Protein AF-B9XBU4-F1 (afdb_monomer)

Mean predicted aligned error: 12.43 Å

Secondary structure (DSSP, 8-state):
--HHHHHHHHHHHHHHS-HHHHHHH-HHHHHTSTTTT--EEEE--GGG-EEEE-TTSS-EEEEEEEEETTEEEEEEEEEETTTTHHHHHTTPPP----GGGGTTPPEEPEEETT----GGG-SSEEEEESSSSEEEEEETTEEEEEEE---EE-TTHHHHHHHHHHHHHHHHHHHHHHHHHHHHHHHHHHHHHTT---

Solvent-accessible surface area (backbone atoms only — not comparable to full-atom values): 11240 Å² total; per-residue (Å²): 126,68,67,64,54,50,58,52,49,57,59,46,56,66,68,71,48,53,83,71,54,48,34,79,74,28,50,47,31,33,54,72,35,86,61,69,55,61,34,37,35,35,69,46,81,48,85,70,51,47,38,21,46,36,96,83,71,82,41,40,35,41,32,36,41,33,30,33,78,88,41,98,56,73,42,84,46,22,34,45,52,67,90,26,43,70,30,36,76,69,39,30,76,66,74,69,48,68,70,72,74,54,65,94,40,57,74,33,56,74,40,54,86,84,60,93,66,74,77,86,78,58,83,56,44,40,35,42,28,77,52,78,52,33,33,33,42,30,48,65,92,37,79,77,46,77,49,49,60,54,44,28,70,50,78,67,37,60,63,51,41,63,69,45,42,68,57,20,50,52,51,40,52,49,53,54,48,54,54,48,49,52,52,50,53,50,52,51,57,60,51,59,64,70,74,72,70,134

Organism: Pedosphaera parvula (strain Ellin514) (NCBI:txid320771)

Foldseek 3Di:
DLLVVLVVVLVVVVVVDPPVVCLVPFLLSVLPDPPNQWKKKDFDQQPPWWWFQQPVLPWIKIWTWIDIRVDRDIDIWIATCVQCVVCQVVLHDGPTDDPCSRPPTHTEDEAEPPDPDDPVPDQAWHWYAPDRFKIWIQGRNRTPGITGHRMGTDPVSVVVSVVCNVVRVVVRVVVSVVVSVVSVVVSVVVVVVVVPDD

Structure (mmCIF, N/CA/C/O backbone):
data_AF-B9XBU4-F1
#
_entry.id   AF-B9XBU4-F1
#
loop_
_atom_site.group_PDB
_atom_site.id
_atom_site.type_symbol
_atom_site.label_atom_id
_atom_site.label_alt_id
_atom_site.label_comp_id
_atom_site.label_asym_id
_atom_site.label_entity_id
_atom_site.label_seq_id
_atom_site.pdbx_PDB_ins_code
_atom_site.Cartn_x
_atom_site.Cartn_y
_atom_site.Cartn_z
_atom_site.occupancy
_atom_site.B_iso_or_equiv
_atom_site.auth_seq_id
_atom_site.auth_comp_id
_atom_site.auth_asym_id
_atom_site.auth_atom_id
_atom_site.pdbx_PDB_model_num
ATOM 1 N N . MET A 1 1 ? 39.170 -9.430 -46.259 1.00 44.94 1 MET A N 1
ATOM 2 C CA . MET A 1 1 ? 39.262 -10.009 -44.896 1.00 44.94 1 MET A CA 1
ATOM 3 C C . MET A 1 1 ? 39.259 -8.983 -43.748 1.00 44.94 1 MET A C 1
ATOM 5 O O . MET A 1 1 ? 39.310 -9.404 -42.606 1.00 44.94 1 MET A O 1
ATOM 9 N N . LYS A 1 2 ? 39.171 -7.660 -43.999 1.00 48.66 2 LYS A N 1
ATOM 10 C CA . LYS A 1 2 ? 39.200 -6.626 -42.936 1.00 48.66 2 LYS A CA 1
ATOM 11 C C . LYS A 1 2 ? 37.809 -6.240 -42.388 1.00 48.66 2 LYS A C 1
ATOM 13 O O . LYS A 1 2 ? 37.677 -5.972 -41.204 1.00 48.66 2 LYS A O 1
ATOM 18 N N . ILE A 1 3 ? 36.767 -6.295 -43.225 1.00 50.78 3 ILE A N 1
ATOM 19 C CA . ILE A 1 3 ? 35.385 -5.917 -42.855 1.00 50.78 3 ILE A CA 1
ATOM 20 C C . ILE A 1 3 ? 34.720 -6.976 -41.957 1.00 50.78 3 ILE A C 1
ATOM 22 O O . ILE A 1 3 ? 34.016 -6.635 -41.012 1.00 50.78 3 ILE A O 1
ATOM 26 N N . ALA A 1 4 ? 35.007 -8.262 -42.195 1.00 50.25 4 ALA A N 1
ATOM 27 C CA . ALA A 1 4 ? 34.515 -9.357 -41.354 1.00 50.25 4 ALA A CA 1
ATOM 28 C C . ALA A 1 4 ? 35.032 -9.255 -39.904 1.00 50.25 4 ALA A C 1
ATOM 30 O O . ALA A 1 4 ? 34.276 -9.492 -38.969 1.00 50.25 4 ALA A O 1
ATOM 31 N N . ASN A 1 5 ? 36.281 -8.809 -39.710 1.00 51.28 5 ASN A N 1
ATOM 32 C CA . ASN A 1 5 ? 36.848 -8.594 -38.375 1.00 51.28 5 ASN A CA 1
ATOM 33 C C . ASN A 1 5 ? 36.194 -7.419 -37.634 1.00 51.28 5 ASN A C 1
ATOM 35 O O . ASN A 1 5 ? 36.092 -7.476 -36.414 1.00 51.28 5 ASN A O 1
ATOM 39 N N . ALA A 1 6 ? 35.718 -6.386 -38.342 1.00 52.28 6 ALA A N 1
ATOM 40 C CA . ALA A 1 6 ? 35.018 -5.257 -37.724 1.00 52.28 6 ALA A CA 1
ATOM 41 C C . ALA A 1 6 ? 33.633 -5.665 -37.190 1.00 52.28 6 ALA A C 1
ATOM 43 O O . ALA A 1 6 ? 33.316 -5.356 -36.046 1.00 52.28 6 ALA A O 1
ATOM 44 N N . PHE A 1 7 ? 32.860 -6.441 -37.962 1.00 53.97 7 PHE A N 1
ATOM 45 C CA . PHE A 1 7 ? 31.570 -6.988 -37.514 1.00 53.97 7 PHE A CA 1
ATOM 46 C C . PHE A 1 7 ? 31.714 -7.915 -36.301 1.00 53.97 7 PHE A C 1
ATOM 48 O O . PHE A 1 7 ? 30.928 -7.828 -35.359 1.00 53.97 7 PHE A O 1
ATOM 55 N N . VAL A 1 8 ? 32.743 -8.769 -36.294 1.00 56.94 8 VAL A N 1
ATOM 56 C CA . VAL A 1 8 ? 33.048 -9.647 -35.153 1.00 56.94 8 VAL A CA 1
ATOM 57 C C . VAL A 1 8 ? 33.463 -8.831 -33.923 1.00 56.94 8 VAL A C 1
ATOM 59 O O . VAL A 1 8 ? 33.068 -9.176 -32.816 1.00 56.94 8 VAL A O 1
ATOM 62 N N . LEU A 1 9 ? 34.182 -7.714 -34.089 1.00 55.50 9 LEU A N 1
ATOM 63 C CA . LEU A 1 9 ? 34.556 -6.836 -32.974 1.00 55.50 9 LEU A CA 1
ATOM 64 C C . LEU A 1 9 ? 33.339 -6.127 -32.354 1.00 55.50 9 LEU A C 1
ATOM 66 O O . LEU A 1 9 ? 33.236 -6.050 -31.132 1.00 55.50 9 LEU A O 1
ATOM 70 N N . THR A 1 10 ? 32.398 -5.648 -33.178 1.00 55.38 10 THR A N 1
ATOM 71 C CA . THR A 1 10 ? 31.155 -5.009 -32.706 1.00 55.38 10 THR A CA 1
ATOM 72 C C . THR A 1 10 ? 30.244 -6.008 -31.988 1.00 55.38 10 THR A C 1
ATOM 74 O O . THR A 1 10 ? 29.650 -5.663 -30.971 1.00 55.38 10 THR A O 1
ATOM 77 N N . LEU A 1 11 ? 30.188 -7.258 -32.465 1.00 58.38 11 LEU A N 1
ATOM 78 C CA . LEU A 1 11 ? 29.451 -8.348 -31.818 1.00 58.38 11 LEU A CA 1
ATOM 79 C C . LEU A 1 11 ? 30.136 -8.843 -30.527 1.00 58.38 11 LEU A C 1
ATOM 81 O O . LEU A 1 11 ? 29.464 -9.258 -29.590 1.00 58.38 11 LEU A O 1
ATOM 85 N N . CYS A 1 12 ? 31.470 -8.792 -30.450 1.00 53.94 12 CYS A N 1
ATOM 86 C CA . CYS A 1 12 ? 32.219 -9.172 -29.249 1.00 53.94 12 CYS A CA 1
ATOM 87 C C . CYS A 1 12 ? 32.172 -8.106 -28.145 1.00 53.94 12 CYS A C 1
ATOM 89 O O . CYS A 1 12 ? 32.197 -8.468 -26.970 1.00 53.94 12 CYS A O 1
ATOM 91 N N . LEU A 1 13 ? 32.069 -6.811 -28.474 1.00 56.41 13 LEU A N 1
ATOM 92 C CA . LEU A 1 13 ? 31.963 -5.752 -27.458 1.00 56.41 13 LEU A CA 1
ATOM 93 C C . LEU A 1 13 ? 30.674 -5.853 -26.626 1.00 56.41 13 LEU A C 1
ATOM 95 O O . LEU A 1 13 ? 30.703 -5.543 -25.439 1.00 56.41 13 LEU A O 1
ATOM 99 N N . SER A 1 14 ? 29.570 -6.329 -27.211 1.00 55.53 14 SER A N 1
ATOM 100 C CA . SER A 1 14 ? 28.312 -6.577 -26.490 1.00 55.53 14 SER A CA 1
ATOM 101 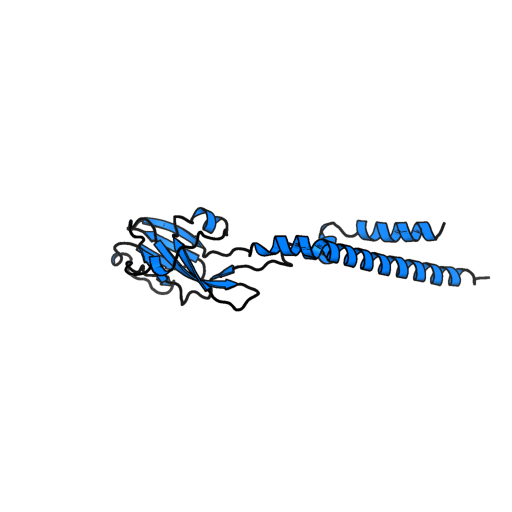C C . SER A 1 14 ? 28.312 -7.874 -25.672 1.00 55.53 14 SER A C 1
ATOM 103 O O . SER A 1 14 ? 27.470 -8.031 -24.795 1.00 55.53 14 SER A O 1
ATOM 105 N N . LEU A 1 15 ? 29.258 -8.788 -25.923 1.00 54.34 15 LEU A N 1
ATOM 106 C CA . LEU A 1 15 ? 29.473 -10.002 -25.123 1.00 54.34 15 LEU A CA 1
ATOM 107 C C . LEU A 1 15 ? 30.438 -9.772 -23.944 1.00 54.34 15 LEU A C 1
ATOM 109 O O . LEU A 1 15 ? 30.453 -10.562 -23.002 1.00 54.34 15 LEU A O 1
ATOM 113 N N . LEU A 1 16 ? 31.245 -8.705 -23.992 1.00 52.81 16 LEU A N 1
ATOM 114 C CA . LEU A 1 16 ? 32.204 -8.329 -22.943 1.00 52.81 16 LEU A CA 1
ATOM 115 C C . LEU A 1 16 ? 31.571 -7.506 -21.811 1.00 52.81 16 LEU A C 1
ATOM 117 O O . LEU A 1 16 ? 32.128 -7.450 -20.715 1.00 52.81 16 LEU A O 1
ATOM 121 N N . THR A 1 17 ? 30.413 -6.886 -22.043 1.00 53.12 17 THR A N 1
ATOM 122 C CA . THR A 1 17 ? 29.632 -6.222 -20.997 1.00 53.12 17 THR A CA 1
ATOM 123 C C . THR A 1 17 ? 28.636 -7.231 -20.426 1.00 53.12 17 THR A C 1
ATOM 125 O O . THR A 1 17 ? 27.752 -7.727 -21.116 1.00 53.12 17 THR A O 1
ATOM 128 N N . GLY A 1 18 ? 28.820 -7.623 -19.162 1.00 50.38 18 GLY A N 1
ATOM 129 C CA . GLY A 1 18 ? 27.978 -8.638 -18.522 1.00 50.38 18 GLY A CA 1
ATOM 130 C C . GLY A 1 18 ? 26.481 -8.299 -18.584 1.00 50.38 18 GLY A C 1
ATOM 131 O O . GLY A 1 18 ? 26.104 -7.136 -18.714 1.00 50.38 18 GLY A O 1
ATOM 132 N N . CYS A 1 19 ? 25.618 -9.312 -18.427 1.00 55.16 19 CYS A N 1
ATOM 133 C CA . CYS A 1 19 ? 24.149 -9.191 -18.497 1.00 55.16 19 CYS A CA 1
ATOM 134 C C . CYS A 1 19 ? 23.540 -8.045 -17.661 1.00 55.16 19 CYS A C 1
ATOM 136 O O . CYS A 1 19 ? 22.446 -7.589 -17.982 1.00 55.16 19 CYS A O 1
ATOM 138 N N . GLY A 1 20 ? 24.227 -7.566 -16.616 1.00 54.94 20 GLY A N 1
ATOM 139 C CA . GLY A 1 20 ? 23.809 -6.393 -15.843 1.00 54.94 20 GLY A CA 1
ATOM 140 C C . GLY A 1 20 ? 23.891 -5.075 -16.624 1.00 54.94 20 GLY A C 1
ATOM 141 O O . GLY A 1 20 ? 22.955 -4.291 -16.573 1.00 54.94 20 GLY A O 1
ATOM 142 N N . SER A 1 21 ? 24.942 -4.860 -17.424 1.00 58.69 21 SER A N 1
ATOM 143 C CA . SER A 1 21 ? 25.138 -3.603 -18.164 1.00 58.69 21 SER A CA 1
ATOM 144 C C . SER A 1 21 ? 24.161 -3.416 -19.321 1.00 58.69 21 SER A C 1
ATOM 146 O O . SER A 1 21 ? 23.917 -2.284 -19.718 1.00 58.69 21 SER A O 1
ATOM 148 N N . LEU A 1 22 ? 23.581 -4.492 -19.869 1.00 60.09 22 LEU A N 1
ATOM 149 C CA . LEU A 1 22 ? 22.624 -4.382 -20.976 1.00 60.09 22 LEU A CA 1
ATOM 150 C C . LEU A 1 22 ? 21.317 -3.692 -20.557 1.00 60.09 22 LEU A C 1
ATOM 152 O O . LEU A 1 22 ? 20.719 -2.999 -21.381 1.00 60.09 22 LEU A O 1
ATOM 156 N N . LYS A 1 23 ? 20.904 -3.826 -19.286 1.00 65.94 23 LYS A N 1
ATOM 157 C CA . LYS A 1 23 ? 19.746 -3.099 -18.737 1.00 65.94 23 LYS A CA 1
ATOM 158 C C . LYS A 1 23 ? 19.961 -1.584 -18.743 1.00 65.94 23 LYS A C 1
ATOM 160 O O . LYS A 1 23 ? 19.023 -0.856 -19.040 1.00 65.94 23 LYS A O 1
ATOM 165 N N . ASP A 1 24 ? 21.189 -1.139 -18.492 1.00 68.56 24 ASP A N 1
ATOM 166 C CA . ASP A 1 24 ? 21.507 0.285 -18.334 1.00 68.56 24 ASP A CA 1
ATOM 167 C C . ASP A 1 24 ? 21.858 0.981 -19.658 1.00 68.56 24 ASP A C 1
ATOM 169 O O . ASP A 1 24 ? 21.751 2.201 -19.763 1.00 68.56 24 ASP A O 1
ATOM 173 N N . ILE A 1 25 ? 22.282 0.224 -20.678 1.00 74.31 25 ILE A N 1
ATOM 174 C CA . ILE A 1 25 ? 22.754 0.787 -21.959 1.00 74.31 25 ILE A CA 1
ATOM 175 C C . ILE A 1 25 ? 21.754 0.660 -23.111 1.00 74.31 25 ILE A C 1
ATOM 177 O O . ILE A 1 25 ? 21.937 1.319 -24.133 1.00 74.31 25 ILE A O 1
ATOM 181 N N . THR A 1 26 ? 20.726 -0.185 -22.983 1.00 83.94 26 THR A N 1
ATOM 182 C CA . THR A 1 26 ? 19.707 -0.377 -24.027 1.00 83.94 26 THR A CA 1
ATOM 183 C C . THR A 1 26 ? 18.367 0.198 -23.588 1.00 83.94 26 THR A C 1
ATOM 185 O O . THR A 1 26 ? 17.974 0.089 -22.429 1.00 83.94 26 THR A O 1
ATOM 188 N N . LEU A 1 27 ? 17.632 0.792 -24.521 1.00 85.94 27 LEU A N 1
ATOM 189 C CA . LEU A 1 27 ? 16.272 1.276 -24.318 1.00 85.94 27 LEU A CA 1
ATOM 190 C C . LEU A 1 27 ? 15.322 0.127 -23.992 1.00 85.94 27 LEU A C 1
ATOM 192 O O . LEU A 1 27 ? 14.425 0.305 -23.174 1.00 85.94 27 LEU A O 1
ATOM 196 N N . THR A 1 28 ? 15.511 -1.053 -24.591 1.00 85.75 28 THR A N 1
ATOM 197 C CA . THR A 1 28 ? 14.713 -2.240 -24.249 1.00 85.75 28 THR A CA 1
ATOM 198 C C . THR A 1 28 ? 15.045 -2.716 -22.838 1.00 85.75 28 THR A C 1
ATOM 200 O O . THR A 1 28 ? 14.140 -3.019 -22.064 1.00 85.75 28 THR A O 1
ATOM 203 N N . GLY A 1 29 ? 16.326 -2.727 -22.471 1.00 83.62 29 GLY A N 1
ATOM 204 C CA . GLY A 1 29 ? 16.784 -3.046 -21.123 1.00 83.62 29 GLY A CA 1
ATOM 205 C C . GLY A 1 29 ? 16.231 -2.089 -20.069 1.00 83.62 29 GLY A C 1
ATOM 206 O O . GLY A 1 29 ? 15.726 -2.549 -19.046 1.00 83.62 29 GLY A O 1
ATOM 207 N N . ALA A 1 30 ? 16.240 -0.787 -20.358 1.00 84.62 30 ALA A N 1
ATOM 208 C CA . ALA A 1 30 ? 15.678 0.227 -19.480 1.00 84.62 30 ALA A CA 1
ATOM 209 C C . ALA A 1 30 ? 14.156 0.077 -19.386 1.00 84.62 30 ALA A C 1
ATOM 211 O O . ALA A 1 30 ? 13.621 0.031 -18.290 1.00 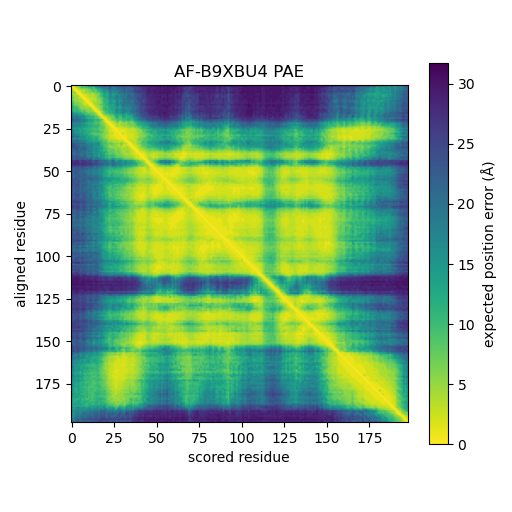84.62 30 ALA A O 1
ATOM 212 N N . LEU A 1 31 ? 13.446 -0.091 -20.507 1.00 86.75 31 LEU A N 1
ATOM 213 C CA . LEU A 1 31 ? 11.985 -0.233 -20.532 1.00 86.75 31 LEU A CA 1
ATOM 214 C C . LEU A 1 31 ? 11.477 -1.386 -19.651 1.00 86.75 31 LEU A C 1
ATOM 216 O O . LEU A 1 31 ? 10.436 -1.260 -19.000 1.00 86.75 31 LEU A O 1
ATOM 220 N N . TRP A 1 32 ? 12.218 -2.494 -19.637 1.00 85.38 32 TRP A N 1
ATOM 221 C CA . TRP A 1 32 ? 11.923 -3.695 -18.854 1.00 85.38 32 TRP A CA 1
ATOM 222 C C . TRP A 1 32 ? 12.679 -3.755 -17.522 1.00 85.38 32 TRP A C 1
ATOM 224 O O . TRP A 1 32 ? 12.661 -4.791 -16.853 1.00 85.38 32 TRP A O 1
ATOM 234 N N . SER A 1 33 ? 13.338 -2.667 -17.120 1.00 81.50 33 SER A N 1
ATOM 235 C CA . SER A 1 33 ? 13.872 -2.542 -15.772 1.00 81.50 33 SER A CA 1
ATOM 236 C C . SER A 1 33 ? 12.733 -2.343 -14.776 1.00 81.50 33 SER A C 1
ATOM 238 O O . SER A 1 33 ? 11.664 -1.816 -15.106 1.00 81.50 33 SER A O 1
ATOM 240 N N . ASP A 1 34 ? 12.978 -2.753 -13.535 1.00 72.38 34 ASP A N 1
ATOM 241 C CA . ASP A 1 34 ? 11.997 -2.629 -12.461 1.00 72.38 34 ASP A CA 1
ATOM 242 C C . ASP A 1 34 ? 11.719 -1.167 -12.089 1.00 72.38 34 ASP A C 1
ATOM 244 O O . ASP A 1 34 ? 10.756 -0.917 -11.383 1.00 72.38 34 ASP A O 1
ATOM 248 N N . GLU A 1 35 ? 12.510 -0.204 -12.581 1.00 73.94 35 GLU A N 1
ATOM 249 C CA . GLU A 1 35 ? 12.452 1.213 -12.201 1.00 73.94 35 GLU A CA 1
ATOM 250 C C . GLU A 1 35 ? 11.809 2.113 -13.268 1.00 73.94 35 GLU A C 1
ATOM 252 O O . GLU A 1 35 ? 11.140 3.098 -12.939 1.00 73.94 35 GLU A O 1
ATOM 257 N N . PHE A 1 36 ? 11.967 1.798 -14.559 1.00 74.69 36 PHE A N 1
ATOM 258 C CA . PHE A 1 36 ? 11.663 2.742 -15.645 1.00 74.69 36 PHE A CA 1
ATOM 259 C C . PHE A 1 36 ? 10.202 3.202 -15.661 1.00 74.69 36 PHE A C 1
ATOM 261 O O . PHE A 1 36 ? 9.922 4.401 -15.779 1.00 74.69 36 PHE A O 1
ATOM 268 N N . LEU A 1 37 ? 9.260 2.282 -15.442 1.00 76.81 37 LEU A N 1
ATOM 269 C CA . LEU A 1 37 ? 7.837 2.603 -15.279 1.00 76.81 37 LEU A CA 1
ATOM 270 C C . LEU A 1 37 ? 7.327 2.430 -13.848 1.00 76.81 37 LEU A C 1
ATOM 272 O O . LEU A 1 37 ? 6.114 2.506 -13.637 1.00 76.81 37 LEU A O 1
ATOM 276 N N . LEU A 1 38 ? 8.216 2.211 -12.875 1.00 77.31 38 LEU A N 1
ATOM 277 C CA . LEU A 1 38 ? 7.793 2.069 -11.491 1.00 77.31 38 LEU A CA 1
ATOM 278 C C . LEU A 1 38 ? 7.153 3.361 -11.021 1.00 77.31 38 LEU A C 1
ATOM 280 O O . LEU A 1 38 ? 7.721 4.454 -11.123 1.00 77.31 38 LEU A O 1
ATOM 284 N N . ASN A 1 39 ? 5.940 3.217 -10.523 1.00 82.81 39 ASN A N 1
ATOM 285 C CA . ASN A 1 39 ? 5.168 4.314 -9.999 1.00 82.81 39 ASN A CA 1
ATOM 286 C C . ASN A 1 39 ? 4.389 3.767 -8.819 1.00 82.81 39 ASN A C 1
ATOM 288 O O . ASN A 1 39 ? 3.388 3.077 -9.018 1.00 82.81 39 ASN A O 1
ATOM 292 N N . ASN A 1 40 ? 4.887 3.993 -7.609 1.00 85.94 40 ASN A N 1
ATOM 293 C CA . ASN A 1 40 ? 4.255 3.421 -6.436 1.00 85.94 40 ASN A CA 1
ATOM 294 C C . ASN A 1 40 ? 3.129 4.321 -5.946 1.00 85.94 40 ASN A C 1
ATOM 296 O O . ASN A 1 40 ? 3.098 5.534 -6.167 1.00 85.94 40 ASN A O 1
ATOM 300 N N . HIS A 1 41 ? 2.178 3.679 -5.290 1.00 89.50 41 HIS A N 1
ATOM 301 C CA . HIS A 1 41 ? 1.215 4.310 -4.420 1.00 89.50 41 HIS A CA 1
ATOM 302 C C . HIS A 1 41 ? 1.769 4.247 -3.005 1.00 89.50 41 HIS A C 1
ATOM 304 O O . HIS A 1 41 ? 2.063 3.160 -2.510 1.00 89.50 41 HIS A O 1
ATOM 310 N N . VAL A 1 42 ? 1.903 5.409 -2.376 1.00 89.50 42 VAL A N 1
ATOM 311 C CA . VAL A 1 42 ? 2.444 5.569 -1.028 1.00 89.50 42 VAL A CA 1
ATOM 312 C C . VAL A 1 42 ? 1.442 6.311 -0.141 1.00 89.50 42 VAL A C 1
ATOM 314 O O . VAL A 1 42 ? 0.678 7.156 -0.630 1.00 89.50 42 VAL A O 1
ATOM 317 N N . PRO A 1 43 ? 1.402 6.018 1.166 1.00 89.38 43 PRO A N 1
ATOM 318 C CA . PRO A 1 43 ? 0.664 6.838 2.113 1.00 89.38 43 PRO A CA 1
ATOM 319 C C . PRO A 1 43 ? 1.282 8.243 2.195 1.00 89.38 43 PRO A C 1
ATOM 321 O O . PRO A 1 43 ? 2.498 8.419 2.216 1.00 89.38 43 PRO A O 1
ATOM 324 N N . THR A 1 44 ? 0.426 9.257 2.252 1.00 85.94 44 THR A N 1
ATOM 325 C CA . THR A 1 44 ? 0.817 10.641 2.545 1.00 85.94 44 THR A CA 1
ATOM 326 C C . THR A 1 44 ? 1.124 10.754 4.040 1.00 85.94 44 THR A C 1
ATOM 328 O O . THR A 1 44 ? 0.537 10.012 4.828 1.00 85.94 44 THR A O 1
ATOM 331 N N . ASN A 1 45 ? 2.029 11.664 4.427 1.00 69.88 45 ASN A N 1
ATOM 332 C CA . ASN A 1 45 ? 2.414 11.922 5.823 1.00 69.88 45 ASN A CA 1
ATOM 333 C C . ASN A 1 45 ? 1.186 11.855 6.750 1.00 69.88 45 ASN A C 1
ATOM 335 O O . ASN A 1 45 ? 0.194 12.544 6.511 1.00 69.88 45 ASN A O 1
ATOM 339 N N . GLY A 1 46 ? 1.243 10.976 7.757 1.00 63.56 46 GLY A N 1
ATOM 340 C CA . GLY A 1 46 ? 0.084 10.365 8.428 1.00 63.56 46 GLY A CA 1
ATOM 341 C C . GLY A 1 46 ? -0.869 11.268 9.223 1.00 63.56 46 GLY A C 1
ATOM 342 O O . GLY A 1 46 ? -1.709 10.749 9.952 1.00 63.56 46 GLY A O 1
ATOM 343 N N . GLU A 1 47 ? -0.802 12.591 9.073 1.00 69.31 47 GLU A N 1
ATOM 344 C CA . GLU A 1 47 ? -1.667 13.563 9.758 1.00 69.31 47 GLU A CA 1
ATOM 345 C C . GLU A 1 47 ? -3.156 13.383 9.431 1.00 69.31 47 GLU A C 1
ATOM 347 O O . GLU A 1 47 ? -4.019 13.673 10.256 1.00 69.31 47 GLU A O 1
ATOM 352 N N . ALA A 1 48 ? -3.475 12.872 8.240 1.00 80.88 48 ALA A N 1
ATOM 353 C CA . ALA A 1 48 ? -4.854 12.658 7.815 1.00 80.88 48 ALA A CA 1
ATOM 354 C C . ALA A 1 48 ? -5.377 11.244 8.127 1.00 80.88 48 ALA A C 1
ATOM 356 O O . ALA A 1 48 ? -6.532 10.952 7.809 1.00 80.88 48 ALA A O 1
ATOM 357 N N . THR A 1 49 ? -4.570 10.346 8.699 1.00 89.06 49 THR A N 1
ATOM 358 C CA . THR A 1 49 ? -4.975 8.953 8.936 1.00 89.06 49 THR A CA 1
ATOM 359 C C . THR A 1 49 ? -5.989 8.871 10.073 1.00 89.06 49 THR A C 1
ATOM 361 O O . THR A 1 49 ? -5.790 9.427 11.148 1.00 89.06 49 THR A O 1
ATOM 364 N N . THR A 1 50 ? -7.093 8.161 9.846 1.00 91.94 50 THR A N 1
ATOM 365 C CA . THR A 1 50 ? -8.114 7.902 10.870 1.00 91.94 50 THR A CA 1
ATOM 366 C C . THR A 1 50 ? -8.532 6.443 10.848 1.00 91.94 50 THR A C 1
ATOM 368 O O . THR A 1 50 ? -8.488 5.796 9.801 1.00 91.94 50 THR A O 1
ATOM 371 N N . ALA A 1 51 ? -8.951 5.923 11.997 1.00 92.81 51 ALA A N 1
ATOM 372 C CA . ALA A 1 51 ? -9.329 4.528 12.148 1.00 92.81 51 ALA A CA 1
ATOM 373 C C . ALA A 1 51 ? -10.699 4.387 12.815 1.00 92.81 51 ALA A C 1
ATOM 375 O O . ALA A 1 51 ? -11.113 5.246 13.593 1.00 92.81 51 ALA A O 1
ATOM 376 N N . PHE A 1 52 ? -11.413 3.312 12.487 1.00 94.12 52 PHE A N 1
ATOM 377 C CA . PHE A 1 52 ? -12.770 3.053 12.964 1.00 94.12 52 PHE A CA 1
ATOM 378 C C . PHE A 1 52 ? -13.001 1.563 13.208 1.00 94.12 52 PHE A C 1
ATOM 380 O O . PHE A 1 52 ? -12.533 0.726 12.438 1.00 94.12 52 PHE A O 1
ATOM 387 N N . ILE A 1 53 ? -13.782 1.219 14.228 1.00 93.44 53 ILE A N 1
ATOM 388 C CA . ILE A 1 53 ? -14.168 -0.168 14.505 1.00 93.44 53 ILE A CA 1
ATOM 389 C C . ILE A 1 53 ? -15.121 -0.667 13.413 1.00 93.44 53 ILE A C 1
ATOM 391 O O . ILE A 1 53 ? -16.087 0.011 13.041 1.00 93.44 53 ILE A O 1
ATOM 395 N N . LYS A 1 54 ? -14.882 -1.876 12.897 1.00 93.06 54 LYS A N 1
ATOM 396 C CA . LYS A 1 54 ? -15.821 -2.560 11.999 1.00 93.06 54 LYS A CA 1
ATOM 397 C C . LYS A 1 54 ? -17.106 -2.940 12.746 1.00 93.06 54 LYS A C 1
ATOM 399 O O . LYS A 1 54 ? -17.102 -3.170 13.945 1.00 93.06 54 LYS A O 1
ATOM 404 N N . ALA A 1 55 ? -18.225 -3.050 12.025 1.00 89.38 55 ALA A N 1
ATOM 405 C CA . ALA A 1 55 ? -19.545 -3.366 12.593 1.00 89.38 55 ALA A CA 1
ATOM 406 C C . ALA A 1 55 ? -19.577 -4.592 13.522 1.00 89.38 55 ALA A C 1
ATOM 408 O O . ALA A 1 55 ? -20.333 -4.617 14.484 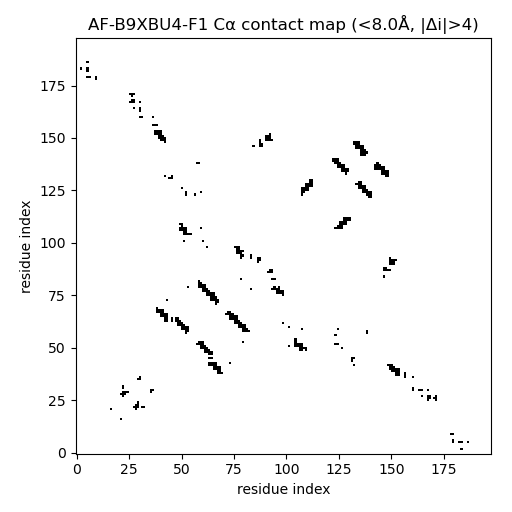1.00 89.38 55 ALA A O 1
ATOM 409 N N . ASP A 1 56 ? -18.798 -5.615 13.181 1.00 89.56 56 ASP A N 1
ATOM 410 C CA . ASP A 1 56 ? -18.714 -6.888 13.891 1.00 89.56 56 ASP A CA 1
ATOM 411 C C . ASP A 1 56 ? -17.693 -6.868 15.040 1.00 89.56 56 ASP A C 1
ATOM 413 O O . ASP A 1 56 ? -17.522 -7.894 15.692 1.00 89.56 56 ASP A O 1
ATOM 417 N N . GLN A 1 57 ? -17.024 -5.730 15.272 1.00 88.12 57 GLN A N 1
ATOM 418 C CA . GLN A 1 57 ? -15.941 -5.530 16.244 1.00 88.12 57 GLN A CA 1
ATOM 419 C C . GLN A 1 57 ? -14.736 -6.462 16.053 1.00 88.12 57 GLN A C 1
ATOM 421 O O . GLN A 1 57 ? -13.914 -6.610 16.952 1.00 88.12 57 GLN A O 1
ATOM 426 N N . LYS A 1 58 ? -14.612 -7.091 14.880 1.00 90.88 58 LYS A N 1
ATOM 427 C CA . LYS A 1 58 ? -13.555 -8.069 14.588 1.00 90.88 58 LYS A CA 1
ATOM 428 C C . LYS A 1 58 ? -12.445 -7.520 13.714 1.00 90.88 58 LYS A C 1
ATOM 430 O O . LYS A 1 58 ? -11.520 -8.262 13.430 1.00 90.88 58 LYS A O 1
ATOM 435 N N . ASP A 1 59 ? -12.548 -6.274 13.265 1.00 93.88 59 ASP A N 1
ATOM 436 C CA . ASP A 1 59 ? -11.546 -5.624 12.425 1.00 93.88 59 ASP A CA 1
ATOM 437 C C . ASP A 1 59 ? -11.583 -4.104 12.628 1.00 93.88 59 ASP A C 1
ATOM 439 O O . ASP A 1 59 ? -12.532 -3.547 13.194 1.00 93.88 59 ASP A O 1
ATOM 443 N N . VAL A 1 60 ? -10.562 -3.429 12.120 1.00 94.62 60 VAL A N 1
ATOM 444 C CA . VAL A 1 60 ? -10.435 -1.979 12.111 1.00 94.62 60 VAL A CA 1
ATOM 445 C C . VAL A 1 60 ? -10.353 -1.495 10.671 1.00 94.62 60 VAL A C 1
ATOM 447 O O . VAL A 1 60 ? -9.579 -1.989 9.855 1.00 94.62 60 VAL A O 1
ATOM 450 N N . LEU A 1 61 ? -11.186 -0.513 10.353 1.00 95.94 61 LEU A N 1
ATOM 451 C CA . LEU A 1 61 ? -11.148 0.227 9.105 1.00 95.94 61 LEU A CA 1
ATOM 452 C C . LEU A 1 61 ? -10.144 1.367 9.248 1.00 95.94 61 LEU A C 1
ATOM 454 O O . LEU A 1 61 ? -10.386 2.293 10.019 1.00 95.94 61 LEU A O 1
ATOM 458 N N . ILE A 1 62 ? -9.068 1.343 8.471 1.00 94.06 62 ILE A N 1
ATOM 459 C CA . ILE A 1 62 ? -8.151 2.477 8.346 1.00 94.06 62 ILE A CA 1
ATOM 460 C C . ILE A 1 62 ? -8.559 3.299 7.137 1.00 94.06 62 ILE A C 1
ATOM 462 O O . ILE A 1 62 ? -8.852 2.754 6.072 1.00 94.06 62 ILE A O 1
ATOM 466 N N . THR A 1 63 ? -8.554 4.619 7.292 1.00 94.38 63 THR A N 1
ATOM 467 C CA . THR A 1 63 ? -8.674 5.569 6.193 1.00 94.38 63 THR A CA 1
ATOM 468 C C . THR A 1 63 ? -7.454 6.478 6.158 1.00 94.38 63 THR A C 1
ATOM 470 O O . THR A 1 63 ? -7.005 6.954 7.197 1.00 94.38 63 THR A O 1
ATOM 473 N N . TYR A 1 64 ? -6.908 6.708 4.969 1.00 92.75 64 TYR A N 1
ATOM 474 C CA . TYR A 1 64 ? -5.675 7.470 4.779 1.00 92.75 64 TYR A CA 1
ATOM 475 C C . TYR A 1 64 ? -5.659 8.146 3.409 1.00 92.75 64 TYR A C 1
ATOM 477 O O . TYR A 1 64 ? -6.456 7.815 2.524 1.00 92.75 64 TYR A O 1
ATOM 485 N N . ASP A 1 65 ? -4.740 9.087 3.239 1.00 92.81 65 ASP A N 1
ATOM 486 C CA . ASP A 1 65 ? -4.513 9.772 1.974 1.00 92.81 65 ASP A CA 1
ATOM 487 C C . ASP A 1 65 ? -3.385 9.077 1.207 1.00 92.81 65 ASP A C 1
ATOM 489 O O . ASP A 1 65 ? -2.254 8.998 1.670 1.00 92.81 65 ASP A O 1
ATOM 493 N N . GLU A 1 66 ? -3.687 8.564 0.021 1.00 91.81 66 GLU A N 1
ATOM 494 C CA . GLU A 1 66 ? -2.735 7.929 -0.890 1.00 91.81 66 GLU A CA 1
ATOM 495 C C . GLU A 1 66 ? -2.233 8.945 -1.918 1.00 91.81 66 GLU A C 1
ATOM 497 O O . GLU A 1 66 ? -3.035 9.657 -2.527 1.00 91.81 66 GLU A O 1
ATOM 502 N N . ARG A 1 67 ? -0.923 8.966 -2.165 1.00 90.62 67 ARG A N 1
ATOM 503 C CA . ARG A 1 67 ? -0.281 9.699 -3.260 1.00 90.62 67 ARG A CA 1
ATOM 504 C C . ARG A 1 67 ? 0.391 8.710 -4.209 1.00 90.62 67 ARG A C 1
ATOM 506 O O . ARG A 1 67 ? 0.800 7.629 -3.804 1.00 90.62 67 ARG A O 1
ATOM 513 N N . GLN A 1 68 ? 0.487 9.080 -5.481 1.00 86.50 68 GLN A N 1
ATOM 514 C CA . GLN A 1 68 ? 1.267 8.345 -6.471 1.00 86.50 68 GLN A CA 1
ATOM 515 C C . GLN A 1 68 ? 2.613 9.054 -6.692 1.00 86.50 68 GLN A C 1
ATOM 517 O O . GLN A 1 68 ? 2.615 10.261 -6.905 1.00 86.50 68 GLN A O 1
ATOM 522 N N . ASP A 1 69 ? 3.742 8.344 -6.686 1.00 79.31 69 ASP A N 1
ATOM 523 C CA . ASP A 1 69 ? 5.086 8.960 -6.709 1.00 79.31 69 ASP A CA 1
ATOM 524 C C . ASP A 1 69 ? 5.276 9.976 -7.846 1.00 79.31 69 ASP A C 1
ATOM 526 O O . ASP A 1 69 ? 5.801 11.070 -7.646 1.00 79.31 69 ASP A O 1
ATOM 530 N N . ARG A 1 70 ? 4.805 9.641 -9.053 1.00 75.00 70 ARG A N 1
ATOM 531 C CA . ARG A 1 70 ? 4.948 10.492 -10.247 1.00 75.00 70 ARG A CA 1
ATOM 532 C C . ARG A 1 70 ? 3.779 11.455 -10.478 1.00 75.00 70 ARG A C 1
ATOM 534 O O . ARG A 1 70 ? 3.790 12.183 -11.469 1.00 75.00 70 ARG A O 1
ATOM 541 N N . LYS A 1 71 ? 2.737 11.441 -9.638 1.00 77.56 71 LYS A N 1
ATOM 542 C CA . LYS A 1 71 ? 1.559 12.311 -9.795 1.00 77.56 71 LYS A CA 1
ATOM 543 C C . LYS A 1 71 ? 1.177 12.955 -8.472 1.00 77.56 71 LYS A C 1
ATOM 545 O O . LYS A 1 71 ? 0.854 12.269 -7.513 1.00 77.56 71 LYS A O 1
ATOM 550 N N . ASP A 1 72 ? 1.001 14.270 -8.475 1.00 77.12 72 ASP A N 1
ATOM 551 C CA . ASP A 1 72 ? 0.586 15.025 -7.283 1.00 77.12 72 ASP A CA 1
ATOM 552 C C . ASP A 1 72 ? -0.901 14.836 -6.898 1.00 77.12 72 ASP A C 1
ATOM 554 O O . ASP A 1 72 ? -1.514 15.633 -6.191 1.00 77.12 72 ASP A O 1
ATOM 558 N N . LYS A 1 73 ? -1.540 13.771 -7.391 1.00 84.12 73 LYS A N 1
ATOM 559 C CA . LYS A 1 73 ? -2.936 13.479 -7.089 1.00 84.12 73 LYS A CA 1
ATOM 560 C C . LYS A 1 73 ? -3.021 12.698 -5.785 1.00 84.12 73 LYS A C 1
ATOM 562 O O . LYS A 1 73 ? -2.672 11.521 -5.743 1.00 84.12 73 LYS A O 1
ATOM 567 N N . VAL A 1 74 ? -3.575 13.343 -4.765 1.00 89.50 74 VAL A N 1
ATOM 568 C CA . VAL A 1 74 ? -3.935 12.700 -3.500 1.00 89.50 74 VAL A CA 1
ATOM 569 C C . VAL A 1 74 ? -5.331 12.083 -3.605 1.00 89.50 74 VAL A C 1
ATOM 571 O O . VAL A 1 74 ? -6.258 12.679 -4.164 1.00 89.50 74 VAL A O 1
ATOM 574 N N . LYS A 1 75 ? -5.498 10.867 -3.085 1.00 91.69 75 LYS A N 1
ATOM 575 C CA . LYS A 1 75 ? -6.777 10.159 -3.040 1.00 91.69 75 LYS A CA 1
ATOM 576 C C . LYS A 1 75 ? -7.003 9.535 -1.670 1.00 91.69 75 LYS A C 1
ATOM 578 O O . LYS A 1 75 ? -6.222 8.706 -1.225 1.00 91.69 75 LYS A O 1
ATOM 583 N N . ARG A 1 76 ? -8.144 9.845 -1.057 1.00 93.50 76 ARG A N 1
ATOM 584 C CA . ARG A 1 76 ? -8.587 9.195 0.179 1.00 93.50 76 ARG A CA 1
ATOM 585 C C . ARG A 1 76 ? -8.939 7.727 -0.082 1.00 93.50 76 ARG A C 1
ATOM 587 O O . ARG A 1 76 ? -9.742 7.420 -0.972 1.00 93.50 76 ARG A O 1
ATOM 594 N N . ARG A 1 77 ? -8.360 6.821 0.698 1.00 94.94 77 ARG A N 1
ATOM 595 C CA . ARG A 1 77 ? -8.574 5.371 0.644 1.00 94.94 77 ARG A CA 1
ATOM 596 C C . ARG A 1 77 ? -9.044 4.852 1.988 1.00 94.94 77 ARG A C 1
ATOM 598 O O . ARG A 1 77 ? -8.810 5.482 3.014 1.00 94.94 77 ARG A O 1
ATOM 605 N N . ALA A 1 78 ? -9.706 3.702 1.964 1.00 95.62 78 ALA A N 1
ATOM 606 C CA . ALA A 1 78 ? -10.047 2.969 3.169 1.00 95.62 78 ALA A CA 1
ATOM 607 C C . ALA A 1 78 ? -9.931 1.465 2.940 1.00 95.62 78 ALA A C 1
ATOM 609 O O . ALA A 1 78 ? -10.278 0.989 1.859 1.00 95.62 78 ALA A O 1
ATOM 610 N N . PHE A 1 79 ? -9.458 0.731 3.941 1.00 96.50 79 PHE A N 1
ATOM 611 C CA . PHE A 1 79 ? -9.352 -0.728 3.920 1.00 96.50 79 PHE A CA 1
ATOM 612 C C . PHE A 1 79 ? -9.465 -1.292 5.341 1.00 96.50 79 PHE A C 1
ATOM 614 O O . PHE A 1 79 ? -9.196 -0.593 6.318 1.00 96.50 79 PHE A O 1
ATOM 621 N N . PHE A 1 80 ? -9.882 -2.550 5.447 1.00 96.38 80 PHE A N 1
ATOM 622 C CA . PHE A 1 80 ? -9.914 -3.287 6.709 1.00 96.38 80 PHE A CA 1
ATOM 623 C C . PHE A 1 80 ? -8.571 -3.985 6.945 1.00 96.38 80 PHE A C 1
ATOM 625 O O . PHE A 1 80 ? -8.052 -4.618 6.021 1.00 96.38 80 PHE A O 1
ATOM 632 N N . VAL A 1 81 ? -7.987 -3.838 8.135 1.00 95.25 81 VAL A N 1
ATOM 633 C CA . VAL A 1 81 ? -6.609 -4.273 8.418 1.00 95.25 81 VAL A CA 1
ATOM 634 C C . VAL A 1 81 ? -6.474 -5.789 8.330 1.00 95.25 81 VAL A C 1
ATOM 636 O O . VAL A 1 81 ? -5.631 -6.284 7.582 1.00 95.25 81 VAL A O 1
ATOM 639 N N . LEU A 1 82 ? -7.316 -6.533 9.044 1.00 95.00 82 LEU A N 1
ATOM 640 C CA . LEU A 1 82 ? -7.176 -7.985 9.171 1.00 95.00 82 LEU A CA 1
ATOM 641 C C . LEU A 1 82 ? -7.629 -8.709 7.905 1.00 95.00 82 LEU A C 1
ATOM 643 O O . LEU A 1 82 ? -6.968 -9.649 7.468 1.00 95.00 82 LEU A O 1
ATOM 647 N N . GLU A 1 83 ? -8.682 -8.225 7.244 1.00 96.00 83 GLU A N 1
ATOM 648 C CA . GLU A 1 83 ? -9.070 -8.712 5.911 1.00 96.00 83 GLU A CA 1
ATOM 649 C C . GLU A 1 83 ? -7.947 -8.565 4.869 1.00 96.00 83 GLU A C 1
ATOM 651 O O . GLU A 1 83 ? -7.880 -9.342 3.917 1.00 96.00 83 GLU A O 1
ATOM 656 N N . ASN A 1 84 ? -7.051 -7.587 5.042 1.00 96.31 84 ASN A N 1
ATOM 657 C CA . ASN A 1 84 ? -5.934 -7.335 4.133 1.00 96.31 84 ASN A CA 1
ATOM 658 C C . ASN A 1 84 ? -4.574 -7.767 4.694 1.00 96.31 84 ASN A C 1
ATOM 660 O O . ASN A 1 84 ? -3.565 -7.505 4.046 1.00 96.31 84 ASN A O 1
ATOM 664 N N . GLN A 1 85 ? -4.515 -8.471 5.829 1.00 94.81 85 GLN A N 1
ATOM 665 C CA . GLN A 1 85 ? -3.256 -8.769 6.528 1.00 94.81 85 GLN A CA 1
ATOM 666 C C . GLN A 1 85 ? -2.189 -9.412 5.629 1.00 94.81 85 GLN A C 1
ATOM 668 O O . GLN A 1 85 ? -1.028 -9.019 5.659 1.00 94.81 85 GLN A O 1
ATOM 673 N N . HIS A 1 86 ? -2.591 -10.361 4.776 1.00 94.12 86 HIS A N 1
ATOM 674 C CA . HIS A 1 86 ? -1.677 -11.037 3.859 1.00 94.12 86 HIS A CA 1
ATOM 675 C C . HIS A 1 86 ? -1.123 -10.062 2.818 1.00 94.12 86 HIS A C 1
ATOM 677 O O . HIS A 1 86 ? 0.058 -10.103 2.500 1.00 94.12 86 HIS A O 1
ATOM 683 N N . LEU A 1 87 ? -1.970 -9.174 2.292 1.00 93.81 87 LEU A N 1
ATOM 684 C CA . LEU A 1 87 ? -1.558 -8.179 1.305 1.00 93.81 87 LEU A CA 1
ATOM 685 C C . LEU A 1 87 ? -0.622 -7.151 1.934 1.00 93.81 87 LEU A C 1
ATOM 687 O O . LEU A 1 87 ? 0.400 -6.836 1.339 1.00 93.81 87 LEU A O 1
ATOM 691 N N . LEU A 1 88 ? -0.920 -6.686 3.147 1.00 92.50 88 LEU A N 1
ATOM 692 C CA . LEU A 1 88 ? -0.045 -5.767 3.875 1.00 92.50 88 LEU A CA 1
ATOM 693 C C . LEU A 1 88 ? 1.326 -6.403 4.145 1.00 92.50 88 LEU A C 1
ATOM 695 O O . LEU A 1 88 ? 2.346 -5.756 3.934 1.00 92.50 88 LEU A O 1
ATOM 699 N N . ALA A 1 89 ? 1.362 -7.688 4.514 1.00 90.81 89 ALA A N 1
ATOM 700 C CA . ALA A 1 89 ? 2.608 -8.422 4.735 1.00 90.81 89 ALA A CA 1
ATOM 701 C C . ALA A 1 89 ? 3.457 -8.584 3.460 1.00 90.81 89 ALA A C 1
ATOM 703 O O . ALA A 1 89 ? 4.681 -8.646 3.545 1.00 90.81 89 ALA A O 1
ATOM 704 N N . THR A 1 90 ? 2.833 -8.644 2.280 1.00 89.81 90 THR A N 1
ATOM 705 C CA . THR A 1 90 ? 3.538 -8.789 0.995 1.00 89.81 90 THR A CA 1
ATOM 706 C C . THR A 1 90 ? 3.762 -7.468 0.250 1.00 89.81 90 THR A C 1
ATOM 708 O O . THR A 1 90 ? 4.211 -7.506 -0.892 1.00 89.81 90 THR A O 1
ATOM 711 N N . GLY A 1 91 ? 3.394 -6.310 0.816 1.00 86.12 91 GLY A N 1
ATOM 712 C CA . GLY A 1 91 ? 3.415 -5.025 0.089 1.00 86.12 91 GLY A CA 1
ATOM 713 C C . GLY A 1 91 ? 2.420 -4.969 -1.083 1.00 86.12 91 GLY A C 1
ATOM 714 O O . GLY A 1 91 ? 2.620 -4.282 -2.080 1.00 86.12 91 GLY A O 1
ATOM 715 N N . GLY A 1 92 ? 1.354 -5.762 -1.004 1.00 88.69 92 GLY A N 1
ATOM 716 C CA . GLY A 1 92 ? 0.297 -5.829 -2.000 1.00 88.69 92 GLY A CA 1
ATOM 717 C C . GLY A 1 92 ? -0.716 -4.695 -1.858 1.00 88.69 92 GLY A C 1
ATOM 718 O O . GLY A 1 92 ? -0.916 -4.119 -0.789 1.00 88.69 92 GLY A O 1
ATOM 719 N N . LYS A 1 93 ? -1.416 -4.415 -2.956 1.00 93.00 93 LYS A N 1
ATOM 720 C CA . LYS A 1 93 ? -2.518 -3.452 -3.001 1.00 93.00 93 LYS A CA 1
ATOM 721 C C . LYS A 1 93 ? -3.715 -3.953 -2.184 1.00 93.00 93 LYS A C 1
ATOM 723 O O . LYS A 1 93 ? -4.262 -5.000 -2.535 1.00 93.00 93 LYS A O 1
ATOM 728 N N . PRO A 1 94 ? -4.176 -3.220 -1.156 1.00 95.25 94 PRO A N 1
ATOM 729 C CA . PRO A 1 94 ? -5.334 -3.632 -0.373 1.00 95.25 94 PRO A CA 1
ATOM 730 C C . PRO A 1 94 ? -6.632 -3.640 -1.181 1.00 95.25 94 PRO A C 1
ATOM 732 O O . PRO A 1 94 ? -6.831 -2.864 -2.123 1.00 95.25 94 PRO A O 1
ATOM 735 N N . HIS A 1 95 ? -7.581 -4.449 -0.726 1.00 95.94 95 HIS A N 1
ATOM 736 C CA . HIS A 1 95 ? -8.974 -4.368 -1.128 1.00 95.94 95 HIS A CA 1
ATOM 737 C C . HIS A 1 95 ? -9.606 -3.111 -0.530 1.00 95.94 95 HIS A C 1
ATOM 739 O O . HIS A 1 95 ? -10.063 -3.087 0.615 1.00 95.94 95 HIS A O 1
ATOM 745 N N . PHE A 1 96 ? -9.614 -2.040 -1.321 1.00 96.00 96 PHE A N 1
ATOM 746 C CA . PHE A 1 96 ? -10.205 -0.783 -0.891 1.00 96.00 96 PHE A CA 1
ATOM 747 C C . PHE A 1 96 ? -11.724 -0.868 -0.803 1.00 96.00 96 PHE A C 1
ATOM 749 O O . PHE A 1 96 ? -12.401 -1.315 -1.730 1.00 96.00 96 PHE A O 1
ATOM 756 N N . VAL A 1 97 ? -12.258 -0.329 0.287 1.00 96.25 97 VAL A N 1
ATOM 757 C CA . VAL A 1 97 ? -13.692 -0.229 0.539 1.00 96.25 97 VAL A CA 1
ATOM 758 C C . VAL A 1 97 ? -14.169 1.226 0.447 1.00 96.25 97 VAL A C 1
ATOM 760 O O . VAL A 1 97 ? -13.371 2.163 0.547 1.00 96.25 97 VAL A O 1
ATOM 763 N N . PRO A 1 98 ? -15.477 1.464 0.242 1.00 96.19 98 PRO A N 1
ATOM 764 C CA . PRO A 1 98 ? -16.027 2.815 0.210 1.00 96.19 98 PRO A CA 1
ATOM 765 C C . PRO A 1 98 ? -15.837 3.572 1.534 1.00 96.19 98 PRO A C 1
ATOM 767 O O . PRO A 1 98 ? -16.111 3.030 2.602 1.00 96.19 98 PRO A O 1
ATOM 770 N N . LEU A 1 99 ? -15.498 4.866 1.465 1.00 94.19 99 LEU A N 1
ATOM 771 C CA . LEU A 1 99 ? -15.320 5.733 2.647 1.00 94.19 99 LEU A CA 1
ATOM 772 C C . LEU A 1 99 ? -16.571 5.829 3.530 1.00 94.19 99 LEU A C 1
ATOM 774 O O . LEU A 1 99 ? -16.463 6.003 4.739 1.00 94.19 99 LEU A O 1
ATOM 778 N N . LYS A 1 100 ? -17.762 5.648 2.945 1.00 93.69 100 LYS A N 1
ATOM 779 C CA . LYS A 1 100 ? -19.030 5.585 3.690 1.00 93.69 100 LYS A CA 1
ATOM 780 C C . LYS A 1 100 ? -19.047 4.500 4.773 1.00 93.69 100 LYS A C 1
ATOM 782 O O . LYS A 1 100 ? -19.838 4.604 5.700 1.00 93.69 100 LYS A O 1
ATOM 787 N N . ASN A 1 101 ? -18.177 3.489 4.690 1.00 91.12 101 ASN A N 1
ATOM 788 C CA . ASN A 1 101 ? -18.078 2.443 5.705 1.00 91.12 101 ASN A CA 1
ATOM 789 C C . ASN A 1 101 ? -17.578 2.965 7.062 1.00 91.12 101 ASN A C 1
ATOM 791 O O . ASN A 1 101 ? -17.813 2.287 8.061 1.00 91.12 101 ASN A O 1
ATOM 795 N N . ALA A 1 102 ? -16.945 4.145 7.094 1.00 90.00 102 ALA A N 1
ATOM 796 C CA . ALA A 1 102 ? -16.529 4.842 8.311 1.00 90.00 102 ALA A CA 1
ATOM 797 C C . ALA A 1 102 ? -17.663 5.644 8.979 1.00 90.00 102 ALA A C 1
ATOM 799 O O . ALA A 1 102 ? -17.575 5.983 10.155 1.00 90.00 102 ALA A O 1
ATOM 800 N N . VAL A 1 103 ? -18.739 5.966 8.252 1.00 90.06 103 VAL A N 1
ATOM 801 C CA . VAL A 1 103 ? -19.809 6.837 8.762 1.00 90.06 103 VAL A CA 1
ATOM 802 C C . VAL A 1 103 ? -20.586 6.127 9.871 1.00 90.06 103 VAL A C 1
ATOM 804 O O . VAL A 1 103 ? -21.052 5.004 9.688 1.00 90.06 103 VAL A O 1
ATOM 807 N N . GLY A 1 104 ? -20.731 6.796 11.019 1.00 86.88 104 GLY A N 1
ATOM 808 C CA . GLY A 1 104 ? -21.440 6.257 12.184 1.00 86.88 104 GLY A CA 1
ATOM 809 C C . GLY A 1 104 ? -20.708 5.114 12.894 1.00 86.88 104 GLY A C 1
ATOM 810 O O . GLY A 1 104 ? -21.323 4.407 13.690 1.00 86.88 104 GLY A O 1
ATOM 811 N N . ARG A 1 105 ? -19.419 4.900 12.593 1.00 90.19 105 ARG A N 1
ATOM 812 C CA . ARG A 1 105 ? -18.569 3.935 13.296 1.00 90.19 105 ARG A CA 1
ATOM 813 C C . ARG A 1 105 ? -17.898 4.573 14.503 1.00 90.19 105 ARG A C 1
ATOM 815 O O . ARG A 1 105 ? -17.621 5.770 14.511 1.00 90.19 105 ARG A O 1
ATOM 822 N N . GLU A 1 106 ? -17.599 3.740 15.490 1.00 90.62 106 GLU A N 1
ATOM 823 C CA . GLU A 1 106 ? -16.795 4.132 16.641 1.00 90.62 106 GLU A CA 1
ATOM 824 C C . GLU A 1 106 ? -15.362 4.455 16.178 1.00 90.62 106 GLU A C 1
ATOM 826 O O . GLU A 1 106 ? -14.741 3.610 15.520 1.00 90.62 106 GLU A O 1
ATOM 831 N N . PRO A 1 107 ? -14.843 5.665 16.453 1.00 90.94 107 PRO A N 1
ATOM 832 C CA . PRO A 1 107 ? -13.477 6.024 16.103 1.00 90.94 107 PRO A CA 1
ATOM 833 C C . PRO A 1 107 ? -12.481 5.250 16.971 1.00 90.94 107 PRO A C 1
ATOM 835 O O . PRO A 1 107 ? -12.652 5.135 18.182 1.00 90.94 107 PRO A O 1
ATOM 838 N N . VAL A 1 108 ? -11.417 4.754 16.344 1.00 90.25 108 VAL A N 1
ATOM 839 C CA . VAL A 1 108 ? -10.292 4.100 17.015 1.00 90.25 108 VAL A CA 1
ATOM 840 C C . VAL A 1 108 ? -9.180 5.128 17.207 1.00 90.25 108 VAL A C 1
ATOM 842 O O . VAL A 1 108 ? -8.748 5.743 16.227 1.00 90.25 108 VAL A O 1
ATOM 845 N N . PRO A 1 109 ? -8.700 5.332 18.441 1.00 88.75 109 PRO A N 1
ATOM 846 C CA . PRO A 1 109 ? -7.604 6.248 18.703 1.00 88.75 109 PRO A CA 1
ATOM 847 C C . PRO A 1 109 ? -6.301 5.741 18.076 1.00 88.75 109 PRO A C 1
ATOM 849 O O . PRO A 1 109 ? -5.977 4.553 18.148 1.00 88.75 109 PRO A O 1
ATOM 852 N N . ILE A 1 110 ? -5.551 6.672 17.480 1.00 86.62 110 ILE A N 1
ATOM 853 C CA . ILE A 1 110 ? -4.205 6.451 16.946 1.00 86.62 110 ILE A CA 1
ATOM 854 C C . ILE A 1 110 ? -3.229 7.206 17.848 1.00 86.62 110 ILE A C 1
ATOM 856 O O . ILE A 1 110 ? -3.251 8.438 17.902 1.00 86.62 110 ILE A O 1
ATOM 860 N N . LEU A 1 111 ? -2.397 6.470 18.579 1.00 85.31 111 LEU A N 1
ATOM 861 C CA . LEU A 1 111 ? -1.353 7.029 19.429 1.00 85.31 111 LEU A CA 1
ATOM 862 C C . LEU A 1 111 ? -0.048 7.104 18.646 1.00 85.31 111 LEU A C 1
ATOM 864 O O . LEU A 1 111 ? 0.404 6.106 18.098 1.00 85.31 111 LEU A O 1
ATOM 868 N N . TRP A 1 112 ? 0.562 8.282 18.627 1.00 76.81 112 TRP A N 1
ATOM 869 C CA . TRP A 1 112 ? 1.907 8.489 18.099 1.00 76.81 112 TRP A CA 1
ATOM 870 C C . TRP A 1 112 ? 2.909 8.365 19.251 1.00 76.81 112 TRP A C 1
ATOM 872 O O . TRP A 1 112 ? 2.586 8.810 20.355 1.00 76.81 112 TRP A O 1
ATOM 882 N N . GLU A 1 113 ? 4.089 7.782 18.998 1.00 65.69 113 GLU A N 1
ATOM 883 C CA . GLU A 1 113 ? 5.155 7.371 19.950 1.00 65.69 113 GLU A CA 1
ATOM 884 C C . GLU A 1 113 ? 5.579 8.366 21.064 1.00 65.69 113 GLU A C 1
ATOM 886 O O . GLU A 1 113 ? 6.409 8.030 21.903 1.00 65.69 113 GLU A O 1
ATOM 891 N N . ALA A 1 114 ? 4.995 9.562 21.159 1.00 51.94 114 ALA A N 1
ATOM 892 C CA . ALA A 1 114 ? 5.239 10.533 22.225 1.00 51.94 114 ALA A CA 1
ATOM 893 C C . ALA A 1 114 ? 4.241 10.485 23.402 1.00 51.94 114 ALA A C 1
ATOM 895 O O . ALA A 1 114 ? 4.516 11.084 24.440 1.00 51.94 114 ALA A O 1
ATOM 896 N N . ASN A 1 115 ? 3.100 9.795 23.285 1.00 52.09 115 ASN A N 1
ATOM 897 C CA . ASN A 1 115 ? 2.077 9.800 24.335 1.00 52.09 115 ASN A CA 1
ATOM 898 C C . ASN A 1 115 ? 1.934 8.420 24.981 1.00 52.09 115 ASN A C 1
ATOM 900 O O . ASN A 1 115 ? 1.200 7.559 24.498 1.00 52.09 115 ASN A O 1
ATOM 904 N N . THR A 1 116 ? 2.598 8.229 26.121 1.00 48.88 116 THR A N 1
ATOM 905 C CA . THR A 1 116 ? 2.271 7.174 27.086 1.00 48.88 116 THR A CA 1
ATOM 906 C C . THR A 1 116 ? 0.860 7.418 27.620 1.00 48.88 116 THR A C 1
ATOM 908 O O . THR A 1 116 ? 0.676 8.123 28.611 1.00 48.88 116 THR A O 1
ATOM 911 N N . VAL A 1 117 ? -0.153 6.888 26.937 1.00 53.34 117 VAL A N 1
ATOM 912 C CA . VAL A 1 117 ? -1.519 6.848 27.464 1.00 53.34 117 VAL A CA 1
ATOM 913 C C . VAL A 1 117 ? -1.708 5.510 28.157 1.00 53.34 117 VAL A C 1
ATOM 915 O O . VAL A 1 117 ? -1.337 4.468 27.616 1.00 53.34 117 VAL A O 1
ATOM 918 N N . GLU A 1 118 ? -2.275 5.542 29.360 1.00 53.41 118 GLU A N 1
ATOM 919 C CA . GLU A 1 118 ? -2.689 4.344 30.078 1.00 53.41 118 GLU A CA 1
ATOM 920 C C . GLU A 1 118 ? -3.599 3.501 29.171 1.00 53.41 118 GLU A C 1
ATOM 922 O O . GLU A 1 118 ? -4.692 3.913 28.784 1.00 53.41 118 GLU A O 1
ATOM 927 N N . THR A 1 119 ? -3.149 2.299 28.817 1.00 52.59 119 THR A N 1
ATOM 928 C CA . THR A 1 119 ? -3.851 1.360 27.925 1.00 52.59 119 THR A CA 1
ATOM 929 C C . THR A 1 119 ? -5.219 0.913 28.455 1.00 52.59 119 THR A C 1
ATOM 931 O O . THR A 1 119 ? -5.989 0.302 27.722 1.00 52.59 119 THR A O 1
ATOM 934 N N . ASN A 1 120 ? -5.559 1.263 29.699 1.00 52.78 120 ASN A N 1
ATOM 935 C CA . ASN A 1 120 ? -6.796 0.880 30.377 1.00 52.78 120 ASN A CA 1
ATOM 936 C C . ASN A 1 120 ? -8.025 1.725 29.990 1.00 52.78 120 ASN A C 1
ATOM 938 O O . ASN A 1 120 ? -9.127 1.415 30.436 1.00 52.78 120 ASN A O 1
ATOM 942 N N . THR A 1 121 ? -7.875 2.791 29.194 1.00 54.97 121 THR A N 1
ATOM 943 C CA . THR A 1 121 ? -9.003 3.674 28.827 1.00 54.97 121 THR A CA 1
ATOM 944 C C . THR A 1 121 ? -9.765 3.208 27.579 1.00 54.97 121 THR A C 1
ATOM 946 O O . THR A 1 121 ? -10.893 3.643 27.352 1.00 54.97 121 THR A O 1
ATOM 949 N N . TYR A 1 122 ? -9.199 2.308 26.771 1.00 63.38 122 TYR A N 1
ATOM 950 C CA . TYR A 1 122 ? -9.777 1.930 25.479 1.00 63.38 122 TYR A CA 1
ATOM 951 C C . TYR A 1 122 ? -10.417 0.542 25.540 1.00 63.38 122 TYR A C 1
ATOM 953 O O . TYR A 1 122 ? -9.740 -0.465 25.711 1.00 63.38 122 TYR A O 1
ATOM 961 N N . SER A 1 123 ? -11.745 0.486 25.404 1.00 63.03 123 SER A N 1
ATOM 962 C CA . SER A 1 123 ? -12.511 -0.756 25.587 1.00 63.03 123 SER A CA 1
ATOM 963 C C . SER A 1 123 ? -12.545 -1.666 24.351 1.00 63.03 123 SER A C 1
ATOM 965 O O . SER A 1 123 ? -12.896 -2.838 24.485 1.00 63.03 123 SER A O 1
ATOM 967 N N . SER A 1 124 ? -12.251 -1.146 23.155 1.00 79.81 124 SER A N 1
ATOM 968 C CA . SER A 1 124 ? -12.603 -1.787 21.878 1.00 79.81 124 SER A CA 1
ATOM 969 C C . SER A 1 124 ? -11.393 -1.993 20.963 1.00 79.81 124 SER A C 1
ATOM 971 O O . SER A 1 124 ? -11.074 -3.142 20.664 1.00 79.81 124 SER A O 1
ATOM 973 N N . ALA A 1 125 ? -10.676 -0.939 20.563 1.00 85.12 125 ALA A N 1
ATOM 974 C CA . ALA A 1 125 ? -9.394 -1.051 19.856 1.00 85.12 125 ALA A CA 1
ATOM 975 C C . ALA A 1 125 ? -8.484 0.161 20.074 1.00 85.12 125 ALA A C 1
ATOM 977 O O . ALA A 1 125 ? -8.925 1.229 20.497 1.00 85.12 125 ALA A O 1
ATOM 978 N N . LEU A 1 126 ? -7.216 -0.016 19.716 1.00 87.00 126 LEU A N 1
ATOM 979 C CA . LEU A 1 126 ? -6.166 0.985 19.763 1.00 87.00 126 LEU A CA 1
ATOM 980 C C . LEU A 1 126 ? -5.178 0.746 18.616 1.00 87.00 126 LEU A C 1
ATOM 982 O O . LEU A 1 126 ? -4.774 -0.391 18.365 1.00 87.00 126 LEU A O 1
ATOM 986 N N . ILE A 1 127 ? -4.761 1.820 17.948 1.00 87.19 127 ILE A N 1
ATOM 987 C CA . ILE A 1 127 ? -3.625 1.798 17.024 1.00 87.19 127 ILE A CA 1
ATOM 988 C C . ILE A 1 127 ? -2.463 2.539 17.677 1.00 87.19 127 ILE A C 1
ATOM 990 O O . ILE A 1 127 ? -2.613 3.681 18.108 1.00 87.19 127 ILE A O 1
ATOM 994 N N . ILE A 1 128 ? -1.301 1.897 17.723 1.00 84.69 128 ILE A N 1
ATOM 995 C CA . ILE A 1 128 ? -0.053 2.497 18.197 1.00 84.69 128 ILE A CA 1
ATOM 996 C C . ILE A 1 128 ? 0.841 2.676 16.972 1.00 84.69 128 ILE A C 1
ATOM 998 O O . ILE A 1 128 ? 1.365 1.702 16.440 1.00 84.69 128 ILE A O 1
ATOM 1002 N N . SER A 1 129 ? 0.965 3.906 16.485 1.00 82.69 129 SER A N 1
ATOM 1003 C CA . SER A 1 129 ? 1.816 4.244 15.345 1.00 82.69 129 SER A CA 1
ATOM 1004 C C . SER A 1 129 ? 3.268 4.272 15.804 1.00 82.69 129 SER A C 1
ATOM 1006 O O . SER A 1 129 ? 3.610 5.099 16.650 1.00 82.69 129 SER A O 1
ATOM 1008 N N . THR A 1 130 ? 4.106 3.391 15.257 1.00 74.88 130 THR A N 1
ATOM 1009 C CA . THR A 1 130 ? 5.549 3.357 15.553 1.00 74.88 130 THR A CA 1
ATOM 1010 C C . THR A 1 130 ? 6.322 4.330 14.670 1.00 74.88 130 THR A C 1
ATOM 1012 O O . THR A 1 130 ? 7.305 4.938 15.064 1.00 74.88 130 THR A O 1
ATOM 1015 N N . ASN A 1 131 ? 5.853 4.552 13.447 1.00 77.25 131 ASN A N 1
ATOM 1016 C CA . ASN A 1 131 ? 6.321 5.652 12.616 1.00 77.25 131 ASN A CA 1
ATOM 1017 C C . ASN A 1 131 ? 5.164 6.140 11.732 1.00 77.25 131 ASN A C 1
ATOM 1019 O O . ASN A 1 131 ? 3.997 5.923 12.055 1.00 77.25 131 ASN A O 1
ATOM 1023 N N . GLN A 1 132 ? 5.460 6.854 10.644 1.00 74.69 132 GLN A N 1
ATOM 1024 C CA . GLN A 1 132 ? 4.421 7.356 9.737 1.00 74.69 132 GLN A CA 1
ATOM 1025 C C . GLN A 1 132 ? 3.732 6.249 8.927 1.00 74.69 132 GLN A C 1
ATOM 1027 O O . GLN A 1 132 ? 2.624 6.469 8.437 1.00 74.69 132 GLN A O 1
ATOM 1032 N N . TRP A 1 133 ? 4.380 5.096 8.756 1.00 83.75 133 TRP A N 1
ATOM 1033 C CA . TRP A 1 133 ? 3.945 3.998 7.893 1.00 83.75 133 TRP A CA 1
ATOM 1034 C C . TRP A 1 133 ? 3.716 2.692 8.653 1.00 83.75 133 TRP A C 1
ATOM 1036 O O . TRP A 1 133 ? 3.032 1.823 8.138 1.00 83.75 133 TRP A O 1
ATOM 1046 N N . ASP A 1 134 ? 4.202 2.560 9.876 1.00 88.88 134 ASP A N 1
ATOM 1047 C CA . ASP A 1 134 ? 4.136 1.332 10.653 1.00 88.88 134 ASP A CA 1
ATOM 1048 C C . ASP A 1 134 ? 3.281 1.555 11.888 1.00 88.88 134 ASP A C 1
ATOM 1050 O O . ASP A 1 134 ? 3.339 2.602 12.545 1.00 88.88 134 ASP A O 1
ATOM 1054 N N . PHE A 1 135 ? 2.469 0.555 12.204 1.00 89.75 135 PHE A N 1
ATOM 1055 C CA . PHE A 1 135 ? 1.586 0.610 13.349 1.00 89.75 135 PHE A CA 1
ATOM 1056 C C . PHE A 1 135 ? 1.351 -0.769 13.951 1.00 89.75 135 PHE A C 1
ATOM 1058 O O . PHE A 1 135 ? 1.388 -1.801 13.283 1.00 89.75 135 PHE A O 1
ATOM 1065 N N . GLN A 1 136 ? 1.065 -0.784 15.242 1.00 90.94 136 GLN A N 1
ATOM 1066 C CA . GLN A 1 136 ? 0.610 -1.951 15.971 1.00 90.94 136 GLN A CA 1
ATOM 1067 C C . GLN A 1 136 ? -0.894 -1.845 16.207 1.00 90.94 136 GLN A C 1
ATOM 1069 O O . GLN A 1 136 ? -1.399 -0.793 16.609 1.00 90.94 136 GLN A O 1
ATOM 1074 N N . LEU A 1 137 ? -1.607 -2.943 15.964 1.00 91.00 137 LEU A N 1
ATOM 1075 C CA . LEU A 1 137 ? -3.041 -3.034 16.207 1.00 91.00 137 LEU A CA 1
ATOM 1076 C C . LEU A 1 137 ? -3.307 -3.816 17.492 1.00 91.00 137 LEU A C 1
ATOM 1078 O O . LEU A 1 137 ? -2.942 -4.987 17.613 1.00 91.00 137 LEU A O 1
ATOM 1082 N N . VAL A 1 138 ? -4.007 -3.182 18.426 1.00 89.75 138 VAL A N 1
ATOM 1083 C CA . VAL A 1 138 ? -4.548 -3.826 19.622 1.00 89.75 138 VAL A CA 1
ATOM 1084 C C . VAL A 1 138 ? -6.069 -3.812 19.514 1.00 89.75 138 VAL A C 1
ATOM 1086 O O . VAL A 1 138 ? -6.679 -2.751 19.428 1.00 89.75 138 VAL A O 1
ATOM 1089 N N . LEU A 1 139 ? -6.697 -4.984 19.509 1.00 88.50 139 LEU A N 1
ATOM 1090 C CA . LEU A 1 139 ? -8.147 -5.150 19.403 1.00 88.50 139 LEU A CA 1
ATOM 1091 C C . LEU A 1 139 ? -8.637 -5.954 20.606 1.00 88.50 139 LEU A C 1
ATOM 1093 O O . LEU A 1 139 ? -8.119 -7.032 20.878 1.00 88.50 139 LEU A O 1
ATOM 1097 N N . THR A 1 140 ? -9.613 -5.431 21.347 1.00 85.50 140 THR A N 1
ATOM 1098 C CA . THR A 1 140 ? -10.208 -6.093 22.525 1.00 85.50 140 THR A CA 1
ATOM 1099 C C . THR A 1 140 ? -9.143 -6.601 23.512 1.00 85.50 140 THR A C 1
ATOM 1101 O O . THR A 1 140 ? -9.154 -7.755 23.937 1.00 85.50 140 THR A O 1
ATOM 1104 N N . ASN A 1 141 ? -8.174 -5.742 23.850 1.00 79.12 141 ASN A N 1
ATOM 1105 C CA . ASN A 1 141 ? -7.023 -6.051 24.714 1.00 79.12 141 ASN A CA 1
ATOM 1106 C C . ASN A 1 141 ? -6.094 -7.175 24.213 1.00 79.12 141 ASN A C 1
ATOM 1108 O O . ASN A 1 141 ? -5.252 -7.660 24.968 1.00 79.12 141 ASN A O 1
ATOM 1112 N N . GLN A 1 142 ? -6.205 -7.575 22.947 1.00 84.38 142 GLN A N 1
ATOM 1113 C CA . GLN A 1 142 ? -5.288 -8.504 22.298 1.00 84.38 142 GLN A CA 1
ATOM 1114 C C . GLN A 1 142 ? -4.416 -7.756 21.296 1.00 84.38 142 GLN A C 1
ATOM 1116 O O . GLN A 1 142 ? -4.911 -7.031 20.435 1.00 84.38 142 GLN A O 1
ATOM 1121 N N . ASN A 1 143 ? -3.103 -7.944 21.400 1.00 86.56 143 ASN A N 1
ATOM 1122 C CA . ASN A 1 143 ? -2.168 -7.456 20.396 1.00 86.56 143 ASN A CA 1
ATOM 1123 C C . ASN A 1 143 ? -2.249 -8.367 19.164 1.00 86.56 143 ASN A C 1
ATOM 1125 O O . ASN A 1 143 ? -1.906 -9.547 19.249 1.00 86.56 143 ASN A O 1
ATOM 1129 N N . LEU A 1 144 ? -2.721 -7.824 18.042 1.00 89.19 144 LEU A N 1
ATOM 1130 C CA . LEU A 1 144 ? -2.872 -8.553 16.781 1.00 89.19 144 LEU A CA 1
ATOM 1131 C C . LEU A 1 144 ? -1.621 -8.483 15.897 1.00 89.19 144 LEU A C 1
ATOM 1133 O O . LEU A 1 144 ? -1.563 -9.157 14.872 1.00 89.19 144 LEU A O 1
ATOM 1137 N N . GLY A 1 145 ? -0.611 -7.712 16.306 1.00 87.56 145 GLY A N 1
ATOM 1138 C CA . GLY A 1 145 ? 0.687 -7.635 15.652 1.00 87.56 145 GLY A CA 1
ATOM 1139 C C . GLY A 1 145 ? 0.993 -6.277 15.029 1.00 87.56 145 GLY A C 1
ATOM 1140 O O . GLY A 1 145 ? 0.273 -5.291 15.210 1.00 87.56 145 GLY A O 1
ATOM 1141 N N . HIS A 1 146 ? 2.118 -6.254 14.317 1.00 91.12 146 HIS A N 1
ATOM 1142 C CA . HIS A 1 146 ? 2.612 -5.092 13.588 1.00 91.12 146 HIS A CA 1
ATOM 1143 C C . HIS A 1 146 ? 2.173 -5.162 12.132 1.00 91.12 146 HIS A C 1
ATOM 1145 O O . HIS A 1 146 ? 2.227 -6.219 11.501 1.00 91.12 146 HIS A O 1
ATOM 1151 N N . PHE A 1 147 ? 1.765 -4.016 11.613 1.00 92.56 147 PHE A N 1
ATOM 1152 C CA . PHE A 1 147 ? 1.299 -3.830 10.257 1.00 92.56 147 PHE A CA 1
ATOM 1153 C C . PHE A 1 147 ? 2.004 -2.630 9.641 1.00 92.56 147 PHE A C 1
ATOM 1155 O O . PHE A 1 147 ? 2.398 -1.685 10.326 1.00 92.56 147 PHE A O 1
ATOM 1162 N N . HIS A 1 148 ? 2.116 -2.682 8.323 1.00 91.50 148 HIS A N 1
ATOM 1163 C CA . HIS A 1 148 ? 2.703 -1.634 7.511 1.00 91.50 148 HIS A CA 1
ATOM 1164 C C . HIS A 1 148 ? 1.611 -1.031 6.631 1.00 91.50 148 HIS A C 1
ATOM 1166 O O . HIS A 1 148 ? 0.727 -1.733 6.128 1.00 91.50 148 HIS A O 1
ATOM 1172 N N . MET A 1 149 ? 1.663 0.279 6.444 1.00 90.62 149 MET A N 1
ATOM 1173 C CA . MET A 1 149 ? 0.821 1.000 5.511 1.00 90.62 149 MET A CA 1
ATOM 1174 C C . MET A 1 149 ? 1.153 0.536 4.091 1.00 90.62 149 MET A C 1
ATOM 1176 O O . MET A 1 149 ? 2.312 0.275 3.765 1.00 90.62 149 MET A O 1
ATOM 1180 N N . PRO A 1 150 ? 0.138 0.414 3.228 1.00 90.88 150 PRO A N 1
ATOM 1181 C CA . PRO A 1 150 ? 0.315 -0.187 1.918 1.00 90.88 150 PRO A CA 1
ATOM 1182 C C . PRO A 1 150 ? 1.193 0.684 1.014 1.00 90.88 150 PRO A C 1
ATOM 1184 O O . PRO A 1 150 ? 0.840 1.825 0.711 1.00 90.88 150 PRO A O 1
ATOM 1187 N N . VAL A 1 151 ? 2.288 0.100 0.525 1.00 90.06 151 VAL A N 1
ATOM 1188 C CA . VAL A 1 151 ? 3.115 0.636 -0.562 1.00 90.06 151 VAL A CA 1
ATOM 1189 C C . VAL A 1 151 ? 3.102 -0.378 -1.695 1.00 90.06 151 VAL A C 1
ATOM 1191 O O . VAL A 1 151 ? 3.563 -1.499 -1.512 1.00 90.06 151 VAL A O 1
ATOM 1194 N N . TYR A 1 152 ? 2.543 -0.011 -2.848 1.00 89.56 152 TYR A N 1
ATOM 1195 C CA . TYR A 1 152 ? 2.355 -0.949 -3.959 1.00 89.56 152 TYR A CA 1
ATOM 1196 C C . TYR A 1 152 ? 2.536 -0.276 -5.322 1.00 89.56 152 TYR A C 1
ATOM 1198 O O . TYR A 1 152 ? 2.213 0.899 -5.498 1.00 89.56 152 TYR A O 1
ATOM 1206 N N . ALA A 1 153 ? 3.026 -1.030 -6.306 1.00 84.75 153 ALA A N 1
ATOM 1207 C CA . ALA A 1 153 ? 3.252 -0.532 -7.660 1.00 84.75 153 ALA A CA 1
ATOM 1208 C C . ALA A 1 153 ? 1.941 -0.347 -8.446 1.00 84.75 153 ALA A C 1
ATOM 1210 O O . ALA A 1 153 ? 1.001 -1.138 -8.326 1.00 84.75 153 ALA A O 1
ATOM 1211 N N . ASP A 1 154 ? 1.891 0.678 -9.298 1.00 81.31 154 ASP A N 1
ATOM 1212 C CA . ASP A 1 154 ? 0.815 0.861 -10.270 1.00 81.31 154 ASP A CA 1
ATOM 1213 C C . ASP A 1 154 ? 0.884 -0.227 -11.359 1.00 81.31 154 ASP A C 1
ATOM 1215 O O . ASP A 1 154 ? 1.900 -0.430 -12.032 1.00 81.31 154 ASP A O 1
ATOM 1219 N N . GLU A 1 155 ? -0.232 -0.925 -11.555 1.00 70.38 155 GLU A N 1
ATOM 1220 C CA . GLU A 1 155 ? -0.355 -2.065 -12.472 1.00 70.38 155 GLU A CA 1
ATOM 1221 C C . GLU A 1 155 ? -0.271 -1.644 -13.956 1.00 70.38 155 GLU A C 1
ATOM 1223 O O . GLU A 1 155 ? -0.046 -2.476 -14.836 1.00 70.38 155 GLU A O 1
ATOM 1228 N N . HIS A 1 156 ? -0.443 -0.351 -14.266 1.00 67.31 156 HIS A N 1
ATOM 1229 C CA . HIS A 1 156 ? -0.479 0.177 -15.642 1.00 67.31 156 HIS A CA 1
ATOM 1230 C C . HIS A 1 156 ? 0.883 0.205 -16.362 1.00 67.31 156 HIS A C 1
ATOM 1232 O O . HIS A 1 156 ? 0.949 0.457 -17.572 1.00 67.31 156 HIS A O 1
ATOM 1238 N N . SER A 1 157 ? 1.971 -0.097 -15.654 1.00 70.69 157 SER A N 1
ATOM 1239 C CA . SER A 1 157 ? 3.323 -0.182 -16.214 1.00 70.69 157 SER A CA 1
ATOM 1240 C C . SER A 1 157 ? 3.441 -1.261 -17.304 1.00 70.69 157 SER A C 1
ATOM 1242 O O . SER A 1 157 ? 3.981 -0.993 -18.376 1.00 70.69 157 SER A O 1
ATOM 1244 N N . ARG A 1 158 ? 2.842 -2.446 -17.122 1.00 77.62 158 ARG A N 1
ATOM 1245 C CA . ARG A 1 158 ? 2.998 -3.576 -18.064 1.00 77.62 158 ARG A CA 1
ATOM 1246 C C . ARG A 1 158 ? 2.434 -3.331 -19.464 1.00 77.62 158 ARG A C 1
ATOM 1248 O O . ARG A 1 158 ? 3.079 -3.665 -20.453 1.00 77.62 158 ARG A O 1
ATOM 1255 N N . GLY A 1 159 ? 1.244 -2.740 -19.572 1.00 81.06 159 GLY A N 1
ATOM 1256 C CA . GLY A 1 159 ? 0.651 -2.432 -20.882 1.00 81.06 159 GLY A CA 1
ATOM 1257 C C . GLY A 1 159 ? 1.487 -1.413 -21.660 1.00 81.06 159 GLY A C 1
ATOM 1258 O O . GLY A 1 159 ? 1.702 -1.554 -22.863 1.00 81.06 159 GLY A O 1
ATOM 1259 N N . THR A 1 160 ? 2.029 -0.431 -20.942 1.00 82.81 160 THR A N 1
ATOM 1260 C CA . THR A 1 160 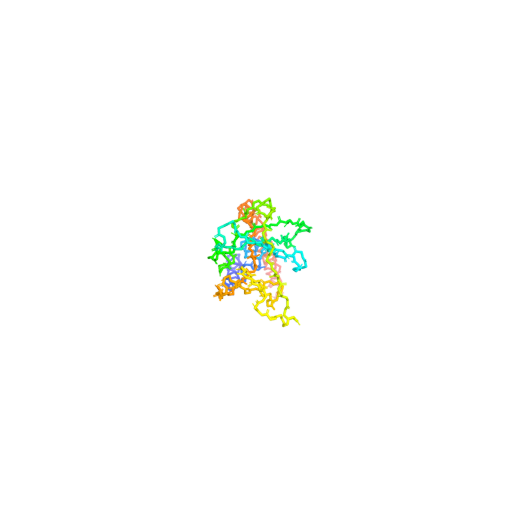? 2.918 0.591 -21.501 1.00 82.81 160 THR A CA 1
ATOM 1261 C C . THR A 1 160 ? 4.255 -0.012 -21.949 1.00 82.81 160 THR A C 1
ATOM 1263 O O . THR A 1 160 ? 4.733 0.327 -23.028 1.00 82.81 160 THR A O 1
ATOM 1266 N N . GLN A 1 161 ? 4.825 -0.961 -21.193 1.00 87.31 161 GLN A N 1
A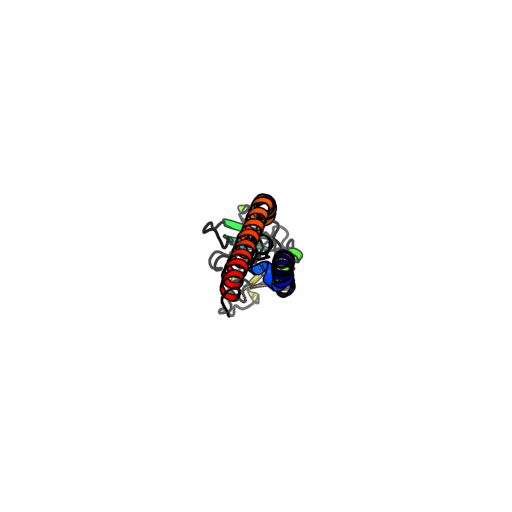TOM 1267 C CA . GLN A 1 161 ? 6.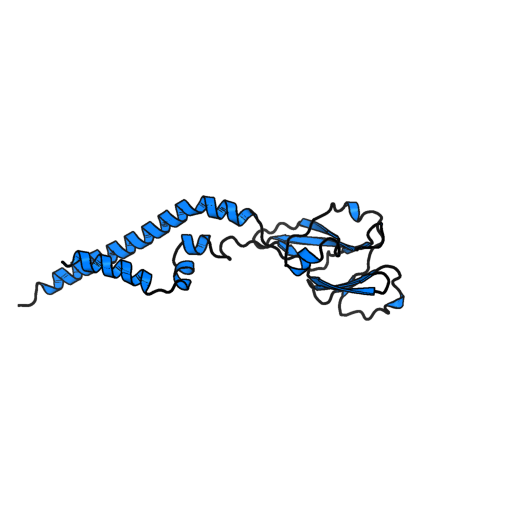025 -1.710 -21.604 1.00 87.31 161 GLN A CA 1
ATOM 1268 C C . GLN A 1 161 ? 5.808 -2.451 -22.921 1.00 87.31 161 GLN A C 1
ATOM 1270 O O . GLN A 1 161 ? 6.604 -2.318 -23.848 1.00 87.31 161 GLN A O 1
ATOM 1275 N N . ILE A 1 162 ? 4.701 -3.186 -23.042 1.00 87.25 162 ILE A N 1
ATOM 1276 C CA . ILE A 1 162 ? 4.385 -3.933 -24.265 1.00 87.25 162 ILE A CA 1
ATOM 1277 C C . ILE A 1 162 ? 4.229 -2.977 -25.455 1.00 87.25 162 ILE A C 1
ATOM 1279 O O . ILE A 1 162 ? 4.807 -3.218 -26.513 1.00 87.25 162 ILE A O 1
ATOM 1283 N N . LEU A 1 163 ? 3.511 -1.864 -25.273 1.00 90.94 163 LEU A N 1
ATOM 1284 C CA . LEU A 1 163 ? 3.290 -0.869 -26.325 1.00 90.94 163 LEU A CA 1
ATOM 1285 C C . LEU A 1 163 ? 4.589 -0.194 -26.793 1.00 90.94 163 LEU A C 1
ATOM 1287 O O . LEU A 1 163 ? 4.746 0.072 -27.983 1.00 90.94 163 LEU A O 1
ATOM 1291 N N . LEU A 1 164 ? 5.514 0.091 -25.872 1.00 90.69 164 LEU A N 1
ATOM 1292 C CA . LEU A 1 164 ? 6.769 0.786 -26.174 1.00 90.69 164 LEU A CA 1
ATOM 1293 C C . LEU A 1 164 ? 7.892 -0.148 -26.636 1.00 90.69 164 LEU A C 1
ATOM 1295 O O . LEU A 1 164 ? 8.887 0.330 -27.179 1.00 90.69 164 LEU A O 1
ATOM 1299 N N . THR A 1 165 ? 7.737 -1.465 -26.478 1.00 91.00 165 THR A N 1
ATOM 1300 C CA . THR A 1 165 ? 8.774 -2.444 -26.843 1.00 91.00 165 THR A CA 1
ATOM 1301 C C . THR A 1 165 ? 9.224 -2.322 -28.307 1.00 91.00 165 THR A C 1
ATOM 1303 O O . THR A 1 165 ? 10.432 -2.267 -28.531 1.00 91.00 165 THR A O 1
ATOM 1306 N N . PRO A 1 166 ? 8.336 -2.191 -29.318 1.00 91.12 166 PRO A N 1
ATOM 1307 C CA . PRO A 1 166 ? 8.774 -2.027 -30.708 1.00 91.12 166 PRO A CA 1
ATOM 1308 C C . PRO A 1 166 ? 9.636 -0.776 -30.934 1.00 91.12 166 PRO A C 1
ATOM 1310 O O . PRO A 1 166 ? 10.591 -0.810 -31.708 1.00 91.12 166 PRO A O 1
ATOM 1313 N N . PHE A 1 167 ? 9.326 0.321 -30.236 1.00 91.50 167 PHE A N 1
ATOM 1314 C CA . PHE A 1 167 ? 10.091 1.567 -30.320 1.00 91.50 167 PHE A CA 1
ATOM 1315 C C . PHE A 1 167 ? 11.454 1.440 -29.639 1.00 91.50 167 PHE A C 1
ATOM 1317 O O . PHE A 1 167 ? 12.456 1.898 -30.185 1.00 91.50 167 PHE A O 1
ATOM 1324 N N . ALA A 1 168 ? 11.501 0.781 -28.481 1.00 89.38 168 ALA A N 1
ATOM 1325 C CA . ALA A 1 168 ? 12.742 0.505 -27.769 1.00 89.38 168 ALA A CA 1
ATOM 1326 C C . ALA A 1 168 ? 13.693 -0.366 -28.608 1.00 89.38 168 ALA A C 1
ATOM 1328 O O . ALA A 1 168 ? 14.856 -0.007 -28.780 1.00 89.38 168 ALA A O 1
ATOM 1329 N N . VAL A 1 169 ? 13.175 -1.424 -29.243 1.00 90.00 169 VAL A N 1
ATOM 1330 C CA . VAL A 1 169 ? 13.947 -2.299 -30.144 1.00 90.00 169 VAL A CA 1
ATOM 1331 C C . VAL A 1 169 ? 14.490 -1.532 -31.354 1.00 90.00 169 VAL A C 1
ATOM 1333 O O . VAL A 1 169 ? 15.648 -1.718 -31.740 1.00 90.00 169 VAL A O 1
ATOM 1336 N N . ALA A 1 170 ? 13.684 -0.651 -31.955 1.00 90.31 170 ALA A N 1
ATOM 1337 C CA . ALA A 1 170 ? 14.131 0.186 -33.067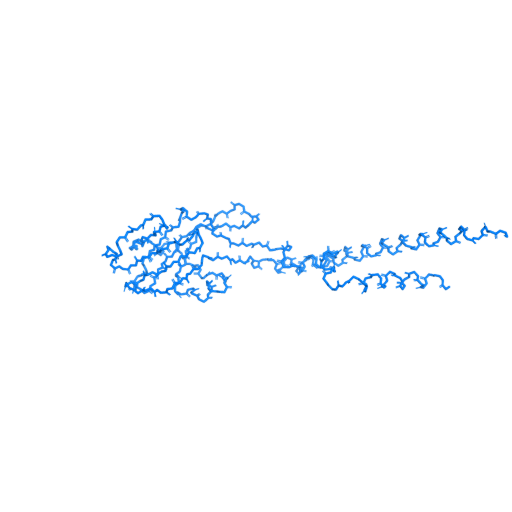 1.00 90.31 170 ALA A CA 1
ATOM 1338 C C . ALA A 1 170 ? 15.255 1.147 -32.643 1.00 90.31 170 ALA A C 1
ATOM 1340 O O . ALA A 1 170 ? 16.242 1.302 -33.365 1.00 90.31 170 ALA A O 1
ATOM 1341 N N . GLY A 1 171 ? 15.134 1.749 -31.457 1.00 87.00 171 GLY A N 1
ATOM 1342 C CA . GLY A 1 171 ? 16.158 2.626 -30.896 1.00 87.00 171 GLY A CA 1
ATOM 1343 C C . GLY A 1 171 ? 17.469 1.894 -30.598 1.00 87.00 171 GLY A C 1
ATOM 1344 O O . GLY A 1 171 ? 18.532 2.370 -30.997 1.00 87.00 171 GLY A O 1
ATOM 1345 N N . ASP A 1 172 ? 17.399 0.701 -30.004 1.00 86.81 172 ASP A N 1
ATOM 1346 C CA . ASP A 1 172 ? 18.577 -0.140 -29.749 1.00 86.81 172 ASP A CA 1
ATOM 1347 C C . ASP A 1 172 ? 19.277 -0.543 -31.050 1.00 86.81 172 ASP A C 1
ATOM 1349 O O . ASP A 1 172 ? 20.497 -0.437 -31.176 1.00 86.81 172 ASP A O 1
ATOM 1353 N N . THR A 1 173 ? 18.502 -0.932 -32.065 1.00 85.94 173 THR A N 1
ATOM 1354 C CA . THR A 1 173 ? 19.033 -1.270 -33.395 1.00 85.94 173 THR A CA 1
ATOM 1355 C C . THR A 1 173 ? 19.740 -0.071 -34.033 1.00 85.94 173 THR A C 1
ATOM 1357 O O . THR A 1 173 ? 20.823 -0.213 -34.609 1.00 85.94 173 THR A O 1
ATOM 1360 N N . GLY A 1 174 ? 19.160 1.125 -33.905 1.00 83.88 174 GLY A N 1
ATOM 1361 C CA . GLY A 1 174 ? 19.772 2.371 -34.360 1.00 83.88 174 GLY A CA 1
ATOM 1362 C C . GLY A 1 174 ? 21.105 2.653 -33.664 1.00 83.88 174 GLY A C 1
ATOM 1363 O O . GLY A 1 174 ? 22.096 2.928 -34.344 1.00 83.88 174 GLY A O 1
ATOM 1364 N N . LEU A 1 175 ? 21.159 2.511 -32.335 1.00 84.31 175 LEU A N 1
ATOM 1365 C CA . LEU A 1 175 ? 22.379 2.694 -31.542 1.00 84.31 175 LEU A CA 1
ATOM 1366 C C . LEU A 1 175 ? 23.511 1.778 -32.029 1.00 84.31 175 LEU A C 1
ATOM 1368 O O . LEU A 1 175 ? 24.610 2.255 -32.324 1.00 84.31 175 LEU A O 1
ATOM 1372 N N . TYR A 1 176 ? 23.239 0.480 -32.191 1.00 81.56 176 TYR A N 1
ATOM 1373 C CA . TYR A 1 176 ? 24.235 -0.470 -32.695 1.00 81.56 176 TYR A CA 1
ATOM 1374 C C . TYR A 1 176 ? 24.665 -0.174 -34.135 1.00 81.56 176 TYR A C 1
ATOM 1376 O O . TYR A 1 176 ? 25.839 -0.339 -34.469 1.00 81.56 176 TYR A O 1
ATOM 1384 N N . THR A 1 177 ? 23.750 0.312 -34.978 1.00 83.88 177 THR A N 1
ATOM 1385 C CA . THR A 1 177 ? 24.064 0.696 -36.362 1.00 83.88 177 THR A CA 1
ATOM 1386 C C . THR A 1 177 ? 25.035 1.875 -36.404 1.00 83.88 177 THR A C 1
ATOM 1388 O O . THR A 1 177 ? 26.019 1.832 -37.142 1.00 83.88 177 THR A O 1
ATOM 1391 N N . VAL A 1 178 ? 24.808 2.907 -35.584 1.00 83.75 178 VAL A N 1
ATOM 1392 C CA . VAL A 1 178 ? 25.689 4.083 -35.502 1.00 83.75 178 VAL A CA 1
ATOM 1393 C C . VAL A 1 178 ? 27.077 3.695 -34.991 1.00 83.75 178 VAL A C 1
ATOM 1395 O O . VAL A 1 178 ? 28.078 4.080 -35.597 1.00 83.75 178 VAL A O 1
ATOM 1398 N N . ILE A 1 179 ? 27.152 2.896 -33.921 1.00 81.81 179 ILE A N 1
ATOM 1399 C CA . ILE A 1 179 ? 28.428 2.423 -33.361 1.00 81.81 179 ILE A CA 1
ATOM 1400 C C . ILE A 1 179 ? 29.189 1.585 -34.393 1.00 81.81 179 ILE A C 1
ATOM 1402 O O . ILE A 1 179 ? 30.367 1.839 -34.651 1.00 81.81 179 ILE A O 1
ATOM 1406 N N . GLY A 1 180 ? 28.519 0.614 -35.021 1.00 79.69 180 GLY A N 1
ATOM 1407 C CA . GLY A 1 180 ? 29.121 -0.237 -36.045 1.00 79.69 180 GLY A CA 1
ATOM 1408 C C . GLY A 1 180 ? 29.635 0.569 -37.238 1.00 79.69 180 GLY A C 1
ATOM 1409 O O . GLY A 1 180 ? 30.772 0.377 -37.668 1.00 79.69 180 GLY A O 1
ATOM 1410 N N . PHE A 1 181 ? 28.845 1.524 -37.734 1.00 82.31 181 PHE A N 1
ATOM 1411 C CA . PHE A 1 181 ? 29.253 2.394 -38.836 1.00 82.31 181 PHE A CA 1
ATOM 1412 C C . PHE A 1 181 ? 30.463 3.264 -38.473 1.00 82.31 181 PHE A C 1
ATOM 1414 O O . PHE A 1 181 ? 31.417 3.333 -39.247 1.00 82.31 181 PHE A O 1
ATOM 1421 N N . GLY A 1 182 ? 30.475 3.876 -37.285 1.00 79.94 182 GLY A N 1
ATOM 1422 C CA . GLY A 1 182 ? 31.609 4.672 -36.806 1.00 79.94 182 GLY A CA 1
ATOM 1423 C C . GLY A 1 182 ? 32.905 3.862 -36.713 1.00 79.94 182 GLY A C 1
ATOM 1424 O O . GLY A 1 182 ? 33.953 4.319 -37.170 1.00 79.94 182 GLY A O 1
ATOM 1425 N N . LEU A 1 183 ? 32.831 2.628 -36.203 1.00 80.31 183 LEU A N 1
ATOM 1426 C CA . LEU A 1 183 ? 33.979 1.717 -36.144 1.00 80.31 183 LEU A CA 1
ATOM 1427 C C . LEU A 1 183 ? 34.484 1.325 -37.536 1.00 80.31 183 LEU A C 1
ATOM 1429 O O . LEU A 1 183 ? 35.694 1.282 -37.755 1.00 80.31 183 LEU A O 1
ATOM 1433 N N . ILE A 1 184 ? 33.579 1.072 -38.487 1.00 82.25 184 ILE A N 1
ATOM 1434 C CA . ILE A 1 184 ? 33.947 0.786 -39.880 1.00 82.25 184 ILE A CA 1
ATOM 1435 C C . ILE A 1 184 ? 34.655 1.994 -40.498 1.00 82.25 184 ILE A C 1
ATOM 1437 O O . ILE A 1 184 ? 35.727 1.827 -41.075 1.00 82.25 184 ILE A O 1
ATOM 1441 N N . MET A 1 185 ? 34.110 3.203 -40.344 1.00 81.31 185 MET A N 1
ATOM 1442 C CA . MET A 1 185 ? 34.721 4.425 -40.880 1.00 81.31 185 MET A CA 1
ATOM 1443 C C . MET A 1 185 ? 36.102 4.685 -40.272 1.00 81.31 185 MET A C 1
ATOM 1445 O O . MET A 1 185 ? 37.035 5.021 -40.997 1.00 81.31 185 MET A O 1
ATOM 1449 N N . LEU A 1 186 ? 36.270 4.459 -38.966 1.00 78.12 186 LEU A N 1
ATOM 1450 C CA . LEU A 1 186 ? 37.560 4.584 -38.288 1.00 78.12 186 LEU A CA 1
ATOM 1451 C C . LEU A 1 186 ? 38.569 3.529 -38.769 1.00 78.12 186 LEU A C 1
ATOM 1453 O O . LEU A 1 186 ? 39.738 3.844 -38.984 1.00 78.12 186 LEU A O 1
ATOM 1457 N N . ALA A 1 187 ? 38.130 2.289 -38.992 1.00 76.75 187 ALA A N 1
ATOM 1458 C CA . ALA A 1 187 ? 38.976 1.227 -39.532 1.00 76.75 187 ALA A CA 1
ATOM 1459 C C . ALA A 1 187 ? 39.381 1.474 -40.995 1.00 76.75 187 ALA A C 1
ATOM 1461 O O . ALA A 1 187 ? 40.502 1.138 -41.377 1.00 76.75 187 ALA A O 1
ATOM 1462 N N . VAL A 1 188 ? 38.495 2.060 -41.807 1.00 80.12 188 VAL A N 1
ATOM 1463 C CA . VAL A 1 188 ? 38.800 2.481 -43.184 1.00 80.12 188 VAL A CA 1
ATOM 1464 C C . VAL A 1 188 ? 39.800 3.638 -43.166 1.00 80.12 188 VAL A C 1
ATOM 1466 O O . VAL A 1 188 ? 40.846 3.532 -43.798 1.00 80.12 188 VAL A O 1
ATOM 1469 N N . HIS A 1 189 ? 39.551 4.675 -42.362 1.00 77.69 189 HIS A N 1
ATOM 1470 C CA . HIS A 1 189 ? 40.442 5.831 -42.239 1.00 77.69 189 HIS A CA 1
ATOM 1471 C C . HIS A 1 189 ? 41.856 5.440 -41.776 1.00 77.69 189 HIS A C 1
ATOM 1473 O O . HIS A 1 189 ? 42.842 5.813 -42.406 1.00 77.69 189 HIS A O 1
ATOM 1479 N N . ASN A 1 190 ? 41.966 4.611 -40.733 1.00 74.00 190 ASN A N 1
ATOM 1480 C CA . ASN A 1 190 ? 43.256 4.105 -40.243 1.00 74.00 190 ASN A CA 1
ATOM 1481 C C . ASN A 1 190 ? 43.882 3.044 -41.172 1.00 74.00 190 ASN A C 1
ATOM 1483 O O . ASN A 1 190 ? 45.068 2.728 -41.074 1.00 74.00 190 ASN A O 1
ATOM 1487 N N . GLY A 1 191 ? 43.084 2.435 -42.052 1.00 64.88 191 GLY A N 1
AT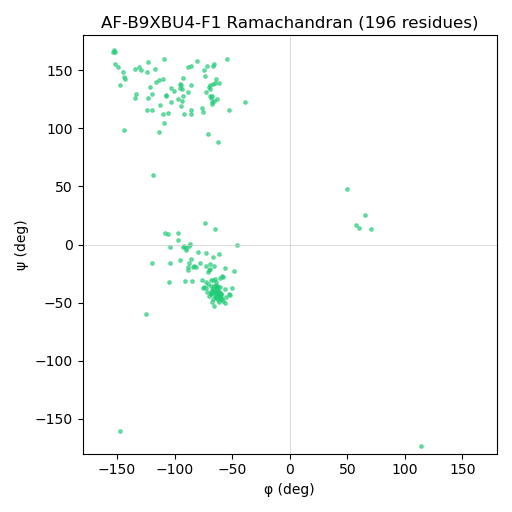OM 1488 C CA . GLY A 1 191 ? 43.554 1.515 -43.083 1.00 64.88 191 GLY A CA 1
ATOM 1489 C C . GLY A 1 191 ? 44.285 2.239 -44.212 1.00 64.88 191 GLY A C 1
ATOM 1490 O O . GLY A 1 191 ? 45.299 1.728 -44.689 1.00 64.88 191 GLY A O 1
ATOM 1491 N N . ASP A 1 192 ? 43.812 3.430 -44.580 1.00 56.50 192 ASP A N 1
ATOM 1492 C CA . ASP A 1 192 ? 44.418 4.271 -45.614 1.00 56.50 192 ASP A CA 1
ATOM 1493 C C . ASP A 1 192 ? 45.749 4.884 -45.150 1.00 56.50 192 ASP A C 1
ATOM 1495 O O . ASP A 1 192 ? 46.699 4.958 -45.935 1.00 56.50 192 ASP A O 1
ATOM 1499 N N . THR A 1 193 ? 45.895 5.215 -43.862 1.00 54.19 193 THR A N 1
ATOM 1500 C CA . THR A 1 193 ? 47.149 5.770 -43.311 1.00 54.19 193 THR A CA 1
ATOM 1501 C C . THR A 1 193 ? 48.309 4.769 -43.269 1.00 54.19 193 THR A C 1
ATOM 1503 O O . THR A 1 193 ? 49.463 5.182 -43.247 1.00 54.19 193 THR A O 1
ATOM 1506 N N . ASN A 1 194 ? 48.036 3.460 -43.304 1.00 52.62 194 ASN A N 1
ATOM 1507 C CA . ASN A 1 194 ? 49.068 2.411 -43.302 1.00 52.62 194 ASN A CA 1
ATOM 1508 C C . ASN A 1 194 ? 49.575 2.038 -44.709 1.00 52.62 194 ASN A C 1
ATOM 1510 O O . ASN A 1 194 ? 50.438 1.174 -44.836 1.00 52.62 194 ASN A O 1
ATOM 1514 N N . SER A 1 195 ? 49.037 2.655 -45.768 1.00 53.81 195 SER A N 1
ATOM 1515 C CA . SER A 1 195 ? 49.484 2.439 -47.156 1.00 53.81 195 SER A CA 1
ATOM 1516 C C . SER A 1 195 ? 50.596 3.398 -47.608 1.00 53.81 195 SER A C 1
ATOM 1518 O O . SER A 1 195 ? 51.130 3.246 -48.703 1.00 53.81 195 SER A O 1
ATOM 1520 N N . TRP A 1 196 ? 50.985 4.341 -46.742 1.00 46.62 196 TRP A N 1
ATOM 1521 C CA . TRP A 1 196 ? 52.053 5.317 -46.967 1.00 46.62 196 TRP A CA 1
ATOM 1522 C C . TRP A 1 196 ? 53.181 5.157 -45.941 1.00 46.62 196 TRP A C 1
ATOM 1524 O O . TRP A 1 196 ? 53.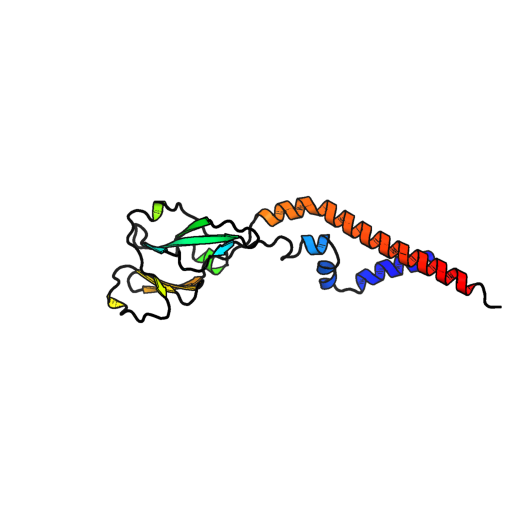495 6.076 -45.189 1.00 46.62 196 TRP A O 1
ATOM 1534 N N . GLN A 1 197 ? 53.807 3.983 -45.903 1.00 47.75 197 GLN A N 1
ATOM 1535 C CA . GLN A 1 197 ? 55.175 3.861 -45.400 1.00 47.75 197 GLN A CA 1
ATOM 1536 C C . GLN A 1 197 ? 56.026 3.214 -46.504 1.00 47.75 197 GLN A C 1
ATOM 1538 O O . GLN A 1 197 ? 55.689 2.101 -46.913 1.00 47.75 197 GLN A O 1
ATOM 1543 N N . PRO A 1 198 ? 57.032 3.926 -47.052 1.00 52.72 198 PRO A N 1
ATOM 1544 C CA . PRO A 1 198 ? 57.962 3.371 -48.034 1.00 52.72 198 PRO A CA 1
ATOM 1545 C C . PRO A 1 198 ? 58.888 2.311 -47.428 1.00 52.72 198 PRO A C 1
ATOM 1547 O O . PRO A 1 198 ? 59.181 2.398 -46.212 1.00 52.72 198 PRO A O 1
#

Radius of gyration: 28.59 Å; Cα contacts (8 Å, |Δi|>4): 289; chains: 1; bounding box: 79×26×78 Å

pLDDT: mean 79.63, std 14.63, range [44.94, 96.5]

Nearest PDB structures (foldseek):
  8jx6-assembly2_B  TM=3.994E-01  e=5.019E+00  metagenome

Sequence (198 aa):
MKIANAFVLTLCLSLLTGCGSLKDITLTGALWSDEFLLNNHVPTNGEATTAFIKADQKDVLITYDERQDRKDKVKRRAFFVLENQHLLATGGKPHFVPLKNAVGREPVPILWEANTVETNTYSSALIISTNQWDFQLVLTNQNLGHFHMPVYADEHSRGTQILLTPFAVAGDTGLYTVIGFGLIMLAVHNGDTNSWQP